Protein 1NLW (pdb70)

InterPro domains:
  IPR011598 Myc-type, basic helix-loop-helix (bHLH) domain [PF00010] (24-74)
  IPR011598 Myc-type, basic helix-loop-helix (bHLH) domain [PS50888] (23-74)
  IPR011598 Myc-type, basic helix-loop-helix (bHLH) domain [SM00353] (29-80)
  IPR036638 Helix-loop-helix DNA-binding domain superfamily [G3DSA:4.10.280.10] (24-102)
  IPR036638 Helix-loop-helix DNA-binding domain superfamily [SSF47459] (23-102)

Foldseek 3Di:
DVCVVVVVVVVVVVVVVVVQVVLVVPFPQDPDDHDPPVVSSVVRSVVVVVVVVVVVVVVVVVVVVVVVVVVVVVVVVVD/DVVVVVVVVVVVVVVVVVVLLVLQCVQPVRNPHDDDSVRSVVRSVVVVVVVVVVVVVVVVVVVVVVVVVVVVVVVD/DVVVVVVVVVVVVVVVVVVQLVQQLVQPPRNPDPPDDSVNSVVSSVVVVVVVVVVVVVVVVVVVVVVVVVVVVVVVD/DVVVVVVVVVVVVVVVVLLVQQCVQPVRRPDDDDSVRSVVSSVVSVVVVVVVVVVVVVVVVVVVVVVVVVVVVD

Radius of gyration: 25.82 Å; Cα contacts (8 Å, |Δi|>4): 210; chains: 4; bounding box: 71×56×85 Å

Organism: Homo sapiens (NCBI:txid9606)

Solvent-accessible surface area: 21065 Å² total; per-residue (Å²): 95,174,81,75,117,87,112,117,60,122,84,131,104,42,109,36,76,103,16,14,42,105,0,33,36,44,8,85,38,47,85,90,104,70,206,72,74,28,67,47,9,1,57,64,0,62,99,30,0,93,126,17,32,36,41,26,141,130,13,79,114,35,24,46,80,21,82,134,78,39,130,93,6,104,154,83,59,135,129,196,200,85,99,117,88,39,84,54,107,110,118,126,80,104,15,104,85,21,8,60,42,0,46,53,6,1,87,71,16,121,72,96,212,18,59,100,46,85,4,0,55,83,0,2,86,28,0,86,105,2,78,184,53,25,68,67,36,86,50,54,15,60,35,24,116,50,82,2,63,97,13,93,139,117,75,94,218,79,81,121,76,98,118,56,99,65,127,104,43,94,30,141,125,10,35,110,128,0,27,36,29,0,81,123,20,65,143,32,114,96,38,74,38,66,40,5,1,62,26,0,64,106,32,0,74,124,22,40,53,35,14,70,128,12,76,66,64,27,59,55,20,84,120,76,28,146,124,27,121,87,70,112,104,141,127,97,37,102,58,62,61,119,119,52,72,13,114,50,14,11,70,38,0,38,63,7,0,78,74,11,89,66,127,197,23,58,102,27,93,3,2,59,78,0,7,84,30,0,42,113,6,102,138,67,27,133,73,21,87,115,47,11,70,75,22,97,182,88,3,53,105,22,96,151,127,107

Secondary structure (DSSP, 8-state):
-HHHHHHHHHHHHHHHHHHHHHHHHSS---SSS---TTHHHHHHHHHHHHHHHHHHHHHHHHHHHHHHHHHHHHHHHH-/-HHHHHHHHHHHHHHHHHHHHHHHTTSTTTTTS---HHHHHHHHHHHHHHHHHHHHHHHHHHHHHHHHHHHHHHH-/-HHHHHHHHHHHHHHHHHHHHHHHHT-SSSTT-S-S-HHHHHHHHHHHHHHHHHHHHHHHHHHHHHHHHHHHHHHH-/-HHHHHHHHHHHHHHHHHHHHHTTSTTTSSS---HHHHHHHHHHHHHHHHHHHHHHHHHHHHHHHHHHHHHHH-

GO terms:
  GO:1990837 sequence-specific double-stranded DNA binding (F, IDA)
  GO:0000977 RNA polymerase II transcription regulatory region sequence-specific DNA binding (F, IDA)
  GO:0001227 DNA-binding transcription repressor activity, RNA polymerase II-specific (F, IDA)
  GO:0090575 RNA polymerase II transcription regulator complex (C, IDA)
  GO:0000122 negative regulation of transcription by RNA polymerase II (P, IDA)
  GO:0071339 MLL1 complex (C, IDA)
  GO:0005654 nucleoplasm (C, TAS)
  GO:0042802 identical protein binding (F, IPI)
  GO:0005515 protein binding (F, IPI)
  GO:0000785 chromatin (C, IDA)
  GO:0005634 nucleus (C, IDA)
  GO:0005654 nucleoplasm (C, IDA)
  GO:0000981 DNA-binding transcription factor activity, RNA polymerase II-specific (F, IDA)
  GO:0006357 regulation of transcription by RNA polymerase II (P, IDA)
  GO:0071943 Myc-Max complex (C, EXP)
  GO:0045893 positive regulation of DNA-templated transcription (P, IDA)
  GO:0003677 DNA binding (F, IDA)
  GO:0032993 protein-DNA complex (C, IDA)
  GO:0070888 E-box binding (F, IMP)
  GO:0032993 protein-DNA complex (C, IMP)

Sequence (306 aa):
SRSTHNEMEKNRRAHLRLSLEKLKGLVPLGPDSSRHTTLSLLTKAKLHIKKLEDSDRKAVHQIDQLQREQRHLKRQLEKKRAHHNALERKRRDHIKDSFHSLRDSVPSLQGEKASRAQILDKATEYIQYMRRKNHTHQQDIDDLKRQNALLEQQVSRSTHNEMEKNRRAHLRLSLEKLKGLVPLGPDSSRHTTLSLLTKAKLHIKKLEDSDRKAVHQIDQLQREQRHLKRQLAHHNALERKRRDHIKDSFHSLRDSVPSLQGEKASRAQILDKATEYIQYMRRKNHTHQQDIDDLKRQNALLEQQV

B-factor: mean 47.53, std 14.19, range [18.66, 87.5]

Structure (mmCIF, N/CA/C/O backbone):
data_1NLW
#
_entry.id   1NLW
#
_cell.length_a   47.346
_cell.length_b   56.020
_cell.length_c   65.602
_cell.angle_alpha   88.82
_cell.angle_beta   79.08
_cell.angle_gamma   67.11
#
_symmetry.space_group_name_H-M   'P 1'
#
loop_
_entity.id
_entity.type
_entity.pdbx_description
1 polymer "5'-D(*GP*AP*GP*TP*AP*GP*CP*AP*CP*GP*TP*GP*CP*TP*AP*CP*TP*C)-3'"
2 polymer 'MAD PROTEIN'
3 polymer 'MAX PROTEIN'
4 water water
#
loop_
_atom_site.group_PDB
_atom_site.id
_atom_site.type_symbol
_atom_site.label_atom_id
_atom_site.label_alt_id
_atom_site.label_comp_id
_atom_site.label_asym_id
_atom_site.label_entity_id
_atom_site.label_seq_id
_atom_site.pdbx_PDB_ins_code
_atom_site.Cartn_x
_atom_site.Cartn_y
_atom_site.Cartn_z
_atom_site.occupancy
_atom_site.B_iso_or_equiv
_atom_site.auth_seq_id
_atom_site.auth_comp_id
_atom_site.auth_asym_id
_atom_site.auth_atom_id
_atom_site.pdbx_PDB_model_num
ATOM 1465 N N . SER E 2 1 ? -26.237 5.145 -15.543 1.00 71.27 2 SER A N 1
ATOM 1466 C CA . SER E 2 1 ? -26.053 3.673 -15.698 1.00 71.31 2 SER A CA 1
ATOM 1467 C C . SER E 2 1 ? -24.608 3.295 -15.396 1.00 71.11 2 SER A C 1
ATOM 1468 O O . SER E 2 1 ? -24.052 3.699 -14.376 1.00 70.71 2 SER A O 1
ATOM 1471 N N . ARG E 2 2 ? -24.006 2.521 -16.292 1.00 71.02 3 ARG A N 1
ATOM 1472 C CA . ARG E 2 2 ? -22.623 2.091 -16.139 1.00 70.91 3 ARG A CA 1
ATOM 1473 C C . ARG E 2 2 ? -21.705 3.285 -15.899 1.00 70.32 3 ARG A C 1
ATOM 1474 O O . ARG E 2 2 ? -20.720 3.177 -15.166 1.00 69.38 3 ARG A O 1
ATOM 1482 N N . SER E 2 3 ? -22.033 4.422 -16.513 1.00 69.88 4 SER A N 1
ATOM 1483 C CA . SER E 2 3 ? -21.222 5.628 -16.360 1.00 69.92 4 SER A CA 1
ATOM 1484 C C . SER E 2 3 ? -21.243 6.124 -14.920 1.00 68.64 4 SER A C 1
ATOM 1485 O O . SER E 2 3 ? -20.505 7.037 -14.562 1.00 69.43 4 SER A O 1
ATOM 1488 N N . THR E 2 4 ? -22.094 5.518 -14.099 1.00 67.55 5 THR A N 1
ATOM 1489 C CA . THR E 2 4 ? -22.194 5.889 -12.694 1.00 66.05 5 THR A CA 1
ATOM 1490 C C . THR E 2 4 ? -21.193 5.056 -11.913 1.00 64.17 5 THR A C 1
ATOM 1491 O O . THR E 2 4 ? -20.454 5.574 -11.080 1.00 64.09 5 THR A O 1
ATOM 1495 N N . HIS E 2 5 ? -21.181 3.757 -12.188 1.00 62.26 6 HIS A N 1
ATOM 1496 C CA . HIS E 2 5 ? -20.261 2.852 -11.518 1.00 60.98 6 HIS A CA 1
ATOM 1497 C C . HIS E 2 5 ? -18.843 3.153 -11.985 1.00 59.55 6 HIS A C 1
ATOM 1498 O O . HIS E 2 5 ? -17.921 3.241 -11.178 1.00 58.93 6 HIS A O 1
ATOM 1505 N N . ASN E 2 6 ? -18.684 3.323 -13.293 1.00 58.25 7 ASN A N 1
ATOM 1506 C CA . ASN E 2 6 ? -17.380 3.608 -13.883 1.00 57.75 7 ASN A CA 1
ATOM 1507 C C . ASN E 2 6 ? -16.791 4.918 -13.372 1.00 57.09 7 ASN A C 1
ATOM 1508 O O . ASN E 2 6 ? -15.571 5.050 -13.238 1.00 55.44 7 ASN A O 1
ATOM 1513 N N . GLU E 2 7 ? -17.661 5.884 -13.091 1.00 56.46 8 GLU A N 1
ATOM 1514 C CA . GLU E 2 7 ? -17.212 7.186 -12.614 1.00 55.54 8 GLU A CA 1
ATOM 1515 C C . GLU E 2 7 ? -16.877 7.135 -11.132 1.00 54.01 8 GLU A C 1
ATOM 1516 O O . GLU E 2 7 ? -15.959 7.816 -10.678 1.00 53.50 8 GLU A O 1
ATOM 1522 N N . MET E 2 8 ? -17.618 6.329 -10.378 1.00 51.47 9 MET A N 1
ATOM 1523 C CA . MET E 2 8 ? -17.355 6.196 -8.952 1.00 51.18 9 MET A CA 1
ATOM 1524 C C . MET E 2 8 ? -16.014 5.498 -8.742 1.00 48.38 9 MET A C 1
ATOM 1525 O O . MET E 2 8 ? -15.230 5.888 -7.884 1.00 46.10 9 MET A O 1
ATOM 1530 N N . GLU E 2 9 ? -15.762 4.461 -9.534 1.00 46.55 10 GLU A N 1
ATOM 1531 C CA . GLU E 2 9 ? -14.520 3.701 -9.429 1.00 44.68 10 GLU A CA 1
ATOM 1532 C C . GLU E 2 9 ? -13.323 4.605 -9.728 1.00 43.71 10 GLU A C 1
ATOM 1533 O O . GLU E 2 9 ? -12.350 4.636 -8.968 1.00 42.90 10 GLU A O 1
ATOM 1539 N N . LYS E 2 10 ? -13.407 5.352 -10.825 1.00 42.42 11 LYS A N 1
ATOM 1540 C CA . LYS E 2 10 ? -12.332 6.254 -11.220 1.00 42.61 11 LYS A CA 1
ATOM 1541 C C . LYS E 2 10 ? -12.021 7.254 -10.123 1.00 41.58 11 LYS A C 1
ATOM 1542 O O . LYS E 2 10 ? -10.871 7.645 -9.933 1.00 42.26 11 LYS A O 1
ATOM 1548 N N . ASN E 2 11 ? -13.057 7.675 -9.409 1.00 40.07 12 ASN A N 1
ATOM 1549 C CA . ASN E 2 11 ? -12.886 8.625 -8.322 1.00 40.06 12 ASN A CA 1
ATOM 1550 C C . ASN E 2 11 ? -12.294 7.906 -7.117 1.00 37.46 12 ASN A C 1
ATOM 1551 O O . ASN E 2 11 ? -11.532 8.484 -6.348 1.00 35.97 12 ASN A O 1
ATOM 1556 N N . ARG E 2 12 ? -12.648 6.636 -6.953 1.00 36.36 13 ARG A N 1
ATOM 1557 C CA . ARG E 2 12 ? -12.121 5.859 -5.838 1.00 35.40 13 ARG A CA 1
ATOM 1558 C C . ARG E 2 12 ? -10.618 5.697 -6.063 1.00 36.22 13 ARG A C 1
ATOM 1559 O O . ARG E 2 12 ? -9.817 5.886 -5.152 1.00 36.02 13 ARG A O 1
ATOM 1567 N N . ARG E 2 13 ? -10.233 5.364 -7.291 1.00 37.34 14 ARG A N 1
ATOM 1568 C CA . ARG E 2 13 ? -8.820 5.182 -7.612 1.00 39.05 14 ARG A CA 1
ATOM 1569 C C . ARG E 2 13 ? -8.002 6.464 -7.444 1.00 39.58 14 ARG A C 1
ATOM 1570 O O . ARG E 2 13 ? -6.850 6.416 -7.011 1.00 39.43 14 ARG A O 1
ATOM 1578 N N . ALA E 2 14 ? -8.597 7.608 -7.779 1.00 39.51 15 ALA A N 1
ATOM 1579 C CA . ALA E 2 14 ? -7.895 8.885 -7.645 1.00 39.88 15 ALA A CA 1
ATOM 1580 C C . ALA E 2 14 ? -7.554 9.177 -6.180 1.00 39.55 15 ALA A C 1
ATOM 1581 O O . ALA E 2 14 ? -6.419 9.539 -5.860 1.00 38.59 15 ALA A O 1
ATOM 1583 N N . HIS E 2 15 ? -8.538 9.030 -5.299 1.00 40.21 16 HIS A N 1
ATOM 1584 C CA . HIS E 2 15 ? -8.327 9.253 -3.868 1.00 42.02 16 HIS A CA 1
ATOM 1585 C C . HIS E 2 15 ? -7.275 8.295 -3.314 1.00 40.65 16 HIS A C 1
ATOM 1586 O O . HIS E 2 15 ? -6.485 8.662 -2.448 1.00 39.45 16 HIS A O 1
ATOM 1593 N N . LEU E 2 16 ? -7.266 7.067 -3.822 1.00 40.00 17 LEU A N 1
ATOM 1594 C CA . LEU E 2 16 ? -6.292 6.076 -3.367 1.00 38.37 17 LEU A CA 1
ATOM 1595 C C . LEU E 2 16 ? -4.922 6.523 -3.853 1.00 38.03 17 LEU A C 1
ATOM 1596 O O . LEU E 2 16 ? -3.913 6.340 -3.172 1.00 37.09 17 LEU A O 1
ATOM 1601 N N . ARG E 2 17 ? -4.895 7.128 -5.037 1.00 36.88 18 ARG A N 1
ATOM 1602 C CA . ARG E 2 17 ? -3.652 7.617 -5.613 1.00 36.75 18 ARG A CA 1
ATOM 1603 C C . ARG E 2 17 ? -3.098 8.754 -4.753 1.00 34.21 18 ARG A C 1
ATOM 1604 O O . ARG E 2 17 ? -1.889 8.863 -4.564 1.00 31.68 18 ARG A O 1
ATOM 1612 N N . LEU E 2 18 ? -3.987 9.595 -4.227 1.00 32.85 19 LEU A N 1
ATOM 1613 C CA . LEU E 2 18 ? -3.573 10.709 -3.376 1.00 32.60 19 LEU A CA 1
ATOM 1614 C C . LEU E 2 18 ? -2.950 10.169 -2.085 1.00 31.59 19 LEU A C 1
ATOM 1615 O O . LEU E 2 18 ? -1.967 10.702 -1.592 1.00 31.62 19 LEU A O 1
ATOM 1620 N N . SER E 2 19 ? -3.511 9.097 -1.545 1.00 31.04 20 SER A N 1
ATOM 1621 C CA . SER E 2 19 ? -2.960 8.518 -0.324 1.00 31.22 20 SER A CA 1
ATOM 1622 C C . SER E 2 19 ? -1.580 7.922 -0.592 1.00 31.55 20 SER A C 1
ATOM 1623 O O . SER E 2 19 ? -0.670 8.051 0.224 1.00 30.69 20 SER A O 1
ATOM 1626 N N . LEU E 2 20 ? -1.415 7.308 -1.758 1.00 31.41 21 LEU A N 1
ATOM 1627 C CA . LEU E 2 20 ? -0.129 6.718 -2.136 1.00 33.56 21 LEU A CA 1
ATOM 1628 C C . LEU E 2 20 ? 0.976 7.775 -2.320 1.00 33.16 21 LEU A C 1
ATOM 1629 O O . LEU E 2 20 ? 2.099 7.619 -1.820 1.00 31.92 21 LEU A O 1
ATOM 1634 N N . GLU E 2 21 ? 0.666 8.851 -3.040 1.00 34.98 22 GLU A N 1
ATOM 1635 C CA . GLU E 2 21 ? 1.646 9.913 -3.260 1.00 36.26 22 GLU A CA 1
ATOM 1636 C C . GLU E 2 21 ? 2.107 10.508 -1.927 1.00 37.05 22 GLU A C 1
ATOM 1637 O O . GLU E 2 21 ? 3.294 10.775 -1.740 1.00 37.51 22 GLU A O 1
ATOM 1643 N N . LYS E 2 22 ? 1.171 10.717 -1.004 1.00 36.86 23 LYS A N 1
ATOM 1644 C CA . LYS E 2 22 ? 1.514 11.274 0.303 1.00 39.48 23 LYS A CA 1
ATOM 1645 C C . LYS E 2 22 ? 2.534 10.365 1.013 1.00 38.09 23 LYS A C 1
ATOM 1646 O O . LYS E 2 22 ? 3.585 10.829 1.458 1.00 37.86 23 LYS A O 1
ATOM 1652 N N . LEU E 2 23 ? 2.234 9.070 1.099 1.00 38.70 24 LEU A N 1
ATOM 1653 C CA . LEU E 2 23 ? 3.143 8.108 1.733 1.00 35.83 24 LEU A CA 1
ATOM 1654 C C . LEU E 2 23 ? 4.486 8.140 0.998 1.00 37.82 24 LEU A C 1
ATOM 1655 O O . LEU E 2 23 ? 5.549 7.985 1.598 1.00 36.20 24 LEU A O 1
ATOM 1660 N N . LYS E 2 24 ? 4.427 8.344 -0.312 1.00 41.14 25 LYS A N 1
ATOM 1661 C CA . LYS E 2 24 ? 5.627 8.419 -1.125 1.00 46.34 25 LYS A CA 1
ATOM 1662 C C . LYS E 2 24 ? 6.448 9.630 -0.688 1.00 49.89 25 LYS A C 1
ATOM 1663 O O . LYS E 2 24 ? 7.679 9.601 -0.712 1.00 50.35 25 LYS A O 1
ATOM 1669 N N . GLY E 2 25 ? 5.755 10.688 -0.281 1.00 52.42 26 GLY A N 1
ATOM 1670 C CA . GLY E 2 25 ? 6.426 11.894 0.166 1.00 57.10 26 GLY A CA 1
ATOM 1671 C C . GLY E 2 25 ? 7.303 11.594 1.359 1.00 59.66 26 GLY A C 1
ATOM 1672 O O . GLY E 2 25 ? 8.464 11.993 1.396 1.00 60.48 26 GLY A O 1
ATOM 1673 N N . LEU E 2 26 ? 6.739 10.907 2.350 1.00 62.05 27 LEU A N 1
ATOM 1674 C CA . LEU E 2 26 ? 7.498 10.516 3.533 1.00 64.32 27 LEU A CA 1
ATOM 1675 C C . LEU E 2 26 ? 8.317 9.327 3.058 1.00 65.88 27 LEU A C 1
ATOM 1676 O O . LEU E 2 26 ? 8.171 8.901 1.914 1.00 66.98 27 LEU A O 1
ATOM 1681 N N . VAL E 2 27 ? 9.173 8.788 3.915 1.00 68.45 28 VAL A N 1
ATOM 1682 C CA . VAL E 2 27 ? 9.977 7.636 3.522 1.00 70.78 28 VAL A CA 1
ATOM 1683 C C . VAL E 2 27 ? 11.036 8.060 2.514 1.00 73.33 28 VAL A C 1
ATOM 1684 O O . VAL E 2 27 ? 10.714 8.595 1.450 1.00 73.56 28 VAL A O 1
ATOM 1688 N N . PRO E 2 28 ? 12.320 7.823 2.832 1.00 75.65 29 PRO A N 1
ATOM 1689 C CA . PRO E 2 28 ? 13.395 8.202 1.910 1.00 77.81 29 PRO A CA 1
ATOM 1690 C C . PRO E 2 28 ? 13.139 7.691 0.496 1.00 79.57 29 PRO A C 1
ATOM 1691 O O . PRO E 2 28 ? 13.590 8.289 -0.480 1.00 80.54 29 PRO A O 1
ATOM 1695 N N . LEU E 2 29 ? 12.397 6.591 0.397 1.00 81.77 30 LEU A N 1
ATOM 1696 C CA . LEU E 2 29 ? 12.086 6.018 -0.899 1.00 83.21 30 LEU A CA 1
ATOM 1697 C C . LEU E 2 29 ? 13.337 5.700 -1.690 1.00 84.10 30 LEU A C 1
ATOM 1698 O O . LEU E 2 29 ? 13.829 4.572 -1.663 1.00 84.64 30 LEU A O 1
ATOM 1699 N N . GLY E 2 30 ? 13.854 6.699 -2.395 1.00 84.74 31 GLY A N 1
ATOM 1700 C CA . GLY E 2 30 ? 15.058 6.527 -3.193 1.00 84.93 31 GLY A CA 1
ATOM 1701 C C . GLY E 2 30 ? 15.714 7.879 -3.437 1.00 84.97 31 GLY A C 1
ATOM 1702 O O . GLY E 2 30 ? 15.101 8.922 -3.221 1.00 85.14 31 GLY A O 1
ATOM 1703 N N . PRO E 2 31 ? 16.965 7.856 -3.884 1.00 85.49 32 PRO A N 1
ATOM 1704 C CA . PRO E 2 31 ? 17.697 9.082 -4.166 1.00 85.46 32 PRO A CA 1
ATOM 1705 C C . PRO E 2 31 ? 17.557 9.402 -5.648 1.00 85.49 32 PRO A C 1
ATOM 1706 O O . PRO E 2 31 ? 17.660 8.510 -6.491 1.00 85.88 32 PRO A O 1
ATOM 1708 N N . ASP E 2 32 ? 17.320 10.674 -5.957 1.00 85.25 33 ASP A N 1
ATOM 1709 C CA . ASP E 2 32 ? 17.150 11.126 -7.337 1.00 85.05 33 ASP A CA 1
ATOM 1710 C C . ASP E 2 32 ? 15.804 10.651 -7.884 1.00 84.66 33 ASP A C 1
ATOM 1711 O O . ASP E 2 32 ? 14.911 10.295 -7.113 1.00 84.89 33 ASP A O 1
ATOM 1713 N N . SER E 2 33 ? 15.666 10.650 -9.209 1.00 83.78 34 SER A N 1
ATOM 1714 C CA . SER E 2 33 ? 14.430 10.217 -9.860 1.00 82.25 34 SER A CA 1
ATOM 1715 C C . SER E 2 33 ? 13.914 8.926 -9.228 1.00 81.26 34 SER A C 1
ATOM 1716 O O . SER E 2 33 ? 14.512 7.862 -9.392 1.00 81.44 34 SER A O 1
ATOM 1718 N N . SER E 2 34 ? 12.796 9.028 -8.514 1.00 79.28 35 SER A N 1
ATOM 1719 C CA . SER E 2 34 ? 12.198 7.885 -7.830 1.00 76.51 35 SER A CA 1
ATOM 1720 C C . SER E 2 34 ? 11.340 6.974 -8.711 1.00 74.71 35 SER A C 1
ATOM 1721 O O . SER E 2 34 ? 11.015 7.310 -9.851 1.00 74.67 35 SER A O 1
ATOM 1723 N N . ARG E 2 35 ? 10.980 5.816 -8.159 1.00 72.30 36 ARG A N 1
ATOM 1724 C CA . ARG E 2 35 ? 10.148 4.836 -8.850 1.00 68.66 36 ARG A CA 1
ATOM 1725 C C . ARG E 2 35 ? 8.883 4.560 -8.038 1.00 66.43 36 ARG A C 1
ATOM 1726 O O . ARG E 2 35 ? 8.899 4.593 -6.809 1.00 65.90 36 ARG A O 1
ATOM 1734 N N . HIS E 2 36 ? 7.790 4.282 -8.742 1.00 63.12 37 HIS A N 1
ATOM 1735 C CA . HIS E 2 36 ? 6.490 4.032 -8.129 1.00 59.28 37 HIS A CA 1
ATOM 1736 C C . HIS E 2 36 ? 6.286 2.541 -7.858 1.00 57.39 37 HIS A C 1
ATOM 1737 O O . HIS E 2 36 ? 6.392 2.073 -6.715 1.00 57.81 37 HIS A O 1
ATOM 1744 N N . THR E 2 37 ? 5.953 1.804 -8.911 1.00 53.15 38 THR A N 1
ATOM 1745 C CA . THR E 2 37 ? 5.760 0.369 -8.807 1.00 49.20 38 THR A CA 1
ATOM 1746 C C . THR E 2 37 ? 4.584 0.013 -7.915 1.00 46.66 38 THR A C 1
ATOM 1747 O O . THR E 2 37 ? 3.979 -1.070 -8.062 1.00 45.14 38 THR A O 1
ATOM 1751 N N . THR E 2 38 ? 4.281 0.940 -7.005 1.00 40.13 39 THR A N 1
ATOM 1752 C CA . THR E 2 38 ? 3.270 0.766 -5.976 1.00 35.09 39 THR A CA 1
ATOM 1753 C C . THR E 2 38 ? 3.941 -0.284 -5.097 1.00 32.10 39 THR A C 1
ATOM 1754 O O . THR E 2 38 ? 4.069 -0.121 -3.889 1.00 25.50 39 THR A O 1
ATOM 1758 N N . LEU E 2 39 ? 4.452 -1.331 -5.737 1.00 29.09 40 LEU A N 1
ATOM 1759 C CA . LEU E 2 39 ? 5.116 -2.406 -5.017 1.00 27.53 40 LEU A CA 1
ATOM 1760 C C . LEU E 2 39 ? 6.355 -1.929 -4.260 1.00 26.01 40 LEU A C 1
ATOM 1761 O O . LEU E 2 39 ? 6.532 -2.294 -3.103 1.00 21.85 40 LEU A O 1
ATOM 1766 N N . SER E 2 40 ? 7.201 -1.107 -4.886 1.00 24.36 41 SER A N 1
ATOM 1767 C CA . SER E 2 40 ? 8.416 -0.640 -4.211 1.00 25.22 41 SER A CA 1
ATOM 1768 C C . SER E 2 40 ? 8.075 0.278 -3.067 1.00 24.46 41 SER A C 1
ATOM 1769 O O . SER E 2 40 ? 8.785 0.304 -2.070 1.00 26.56 41 SER A O 1
ATOM 1772 N N . LEU E 2 41 ? 6.989 1.032 -3.208 1.00 24.82 42 LEU A N 1
ATOM 1773 C CA . LEU E 2 41 ? 6.582 1.965 -2.160 1.00 27.07 42 LEU A CA 1
ATOM 1774 C C . LEU E 2 41 ? 6.081 1.199 -0.939 1.00 23.49 42 LEU A C 1
ATOM 1775 O O . LEU E 2 41 ? 6.510 1.469 0.177 1.00 27.71 42 LEU A O 1
ATOM 1780 N N . LEU E 2 42 ? 5.181 0.245 -1.156 1.00 24.98 43 LEU A N 1
ATOM 1781 C CA . LEU E 2 42 ? 4.629 -0.559 -0.060 1.00 24.83 43 LEU A CA 1
ATOM 1782 C C . LEU E 2 42 ? 5.722 -1.311 0.672 1.00 26.04 43 LEU A C 1
ATOM 1783 O O . LEU E 2 42 ? 5.652 -1.520 1.888 1.00 29.16 43 LEU A O 1
ATOM 1788 N N . THR E 2 43 ? 6.735 -1.729 -0.074 1.00 23.92 44 THR A N 1
ATOM 1789 C CA . THR E 2 43 ? 7.858 -2.448 0.494 1.00 24.60 44 THR A CA 1
ATOM 1790 C C . THR E 2 43 ? 8.720 -1.523 1.351 1.00 25.95 44 THR A C 1
ATOM 1791 O O . THR E 2 43 ? 9.034 -1.826 2.510 1.00 25.75 44 THR A O 1
ATOM 1795 N N . LYS E 2 44 ? 9.098 -0.383 0.778 1.00 24.42 45 LYS A N 1
ATOM 1796 C CA . LYS E 2 44 ? 9.934 0.567 1.474 1.00 25.43 45 LYS A CA 1
ATOM 1797 C C . LYS E 2 44 ? 9.264 1.118 2.723 1.00 24.92 45 LYS A C 1
ATOM 1798 O O . LYS E 2 44 ? 9.923 1.313 3.740 1.00 24.23 45 LYS A O 1
ATOM 1804 N N . ALA E 2 45 ? 7.963 1.385 2.641 1.00 24.74 46 ALA A N 1
ATOM 1805 C CA . ALA E 2 45 ? 7.244 1.919 3.786 1.00 25.55 46 ALA A CA 1
ATOM 1806 C C . ALA E 2 45 ? 7.293 0.904 4.941 1.00 24.56 46 ALA A C 1
ATOM 1807 O O . ALA E 2 45 ? 7.618 1.257 6.073 1.00 23.41 46 ALA A O 1
ATOM 1809 N N . LYS E 2 46 ? 6.988 -0.356 4.649 1.00 25.14 47 LYS A N 1
ATOM 1810 C CA . LYS E 2 46 ? 7.025 -1.377 5.690 1.00 24.46 47 LYS A CA 1
ATOM 1811 C C . LYS E 2 46 ? 8.393 -1.419 6.360 1.00 25.71 47 LYS A C 1
ATOM 1812 O O . LYS E 2 46 ? 8.498 -1.353 7.586 1.00 27.26 47 LYS A O 1
ATOM 1818 N N . LEU E 2 47 ? 9.450 -1.501 5.559 1.00 25.35 48 LEU A N 1
ATOM 1819 C CA . LEU E 2 47 ? 10.800 -1.568 6.109 1.00 25.84 48 LEU A CA 1
ATOM 1820 C C . LEU E 2 47 ? 11.193 -0.327 6.907 1.00 27.09 48 LEU A C 1
ATOM 1821 O O . LEU E 2 47 ? 11.871 -0.439 7.933 1.00 25.73 48 LEU A O 1
ATOM 1826 N N . HIS E 2 48 ? 10.742 0.847 6.461 1.00 27.15 49 HIS A N 1
ATOM 1827 C CA . HIS E 2 48 ? 11.018 2.095 7.172 1.00 27.94 49 HIS A CA 1
ATOM 1828 C C . HIS E 2 48 ? 10.307 2.061 8.547 1.00 27.46 49 HIS A C 1
ATOM 1829 O O . HIS E 2 48 ? 10.902 2.420 9.571 1.00 30.10 49 HIS A O 1
ATOM 1836 N N . ILE E 2 49 ? 9.049 1.625 8.576 1.00 28.26 50 ILE A N 1
ATOM 1837 C CA . ILE E 2 49 ? 8.314 1.552 9.843 1.00 27.64 50 ILE A CA 1
ATOM 1838 C C . ILE E 2 49 ? 9.107 0.640 10.773 1.00 29.38 50 ILE A C 1
ATOM 1839 O O . ILE E 2 49 ? 9.324 0.979 11.934 1.00 27.25 50 ILE A O 1
ATOM 1844 N N . LYS E 2 50 ? 9.556 -0.501 10.243 1.00 29.60 51 LYS A N 1
ATOM 1845 C CA . LYS E 2 50 ? 10.349 -1.461 10.999 1.00 32.54 51 LYS A CA 1
ATOM 1846 C C . LYS E 2 50 ? 11.580 -0.807 11.620 1.00 33.19 51 LYS A C 1
ATOM 1847 O O . LYS E 2 50 ? 11.913 -1.068 12.777 1.00 35.00 51 LYS A O 1
ATOM 1853 N N . LYS E 2 51 ? 12.256 0.040 10.848 1.00 33.50 52 LYS A N 1
ATOM 1854 C CA . LYS E 2 51 ? 13.440 0.741 11.315 1.00 32.89 52 LYS A CA 1
ATOM 1855 C C . LYS E 2 51 ? 13.077 1.725 12.434 1.00 32.92 52 LYS A C 1
ATOM 1856 O O . LYS E 2 51 ? 13.803 1.836 13.432 1.00 33.10 52 LYS A O 1
ATOM 1862 N N . LEU E 2 52 ? 11.958 2.435 12.268 1.00 29.19 53 LEU A N 1
ATOM 1863 C CA . LEU E 2 52 ? 11.505 3.395 13.278 1.00 29.98 53 LEU A CA 1
ATOM 1864 C C . LEU E 2 52 ? 11.238 2.691 14.613 1.00 28.73 53 LEU A C 1
ATOM 1865 O O . LEU E 2 52 ? 11.571 3.228 15.665 1.00 29.63 53 LEU A O 1
ATOM 1870 N N . GLU E 2 53 ? 10.625 1.506 14.560 1.00 27.20 54 GLU A N 1
ATOM 1871 C CA . GLU E 2 53 ? 10.323 0.753 15.775 1.00 31.11 54 GLU A CA 1
ATOM 1872 C C . GLU E 2 53 ? 11.598 0.229 16.432 1.00 32.73 54 GLU A C 1
ATOM 1873 O O . GLU E 2 53 ? 11.737 0.286 17.648 1.00 36.10 54 GLU A O 1
ATOM 1879 N N . ASP E 2 54 ? 12.545 -0.248 15.635 1.00 33.94 55 ASP A N 1
ATOM 1880 C CA . ASP E 2 54 ? 13.796 -0.740 16.197 1.00 34.94 55 ASP A CA 1
ATOM 1881 C C . ASP E 2 54 ? 14.569 0.399 16.880 1.00 35.07 55 ASP A C 1
ATOM 1882 O O . ASP E 2 54 ? 15.178 0.200 17.930 1.00 34.31 55 ASP A O 1
ATOM 1887 N N . SER E 2 55 ? 14.539 1.593 16.293 1.00 32.66 56 SER A N 1
ATOM 1888 C CA . SER E 2 55 ? 15.225 2.733 16.885 1.00 33.02 56 SER A CA 1
ATOM 1889 C C . SER E 2 55 ? 14.519 3.174 18.175 1.00 31.88 56 SER A C 1
ATOM 1890 O O . SER E 2 55 ? 15.171 3.589 19.123 1.00 32.51 56 SER A O 1
ATOM 1893 N N . ASP E 2 56 ? 13.194 3.067 18.199 1.00 32.52 57 ASP A N 1
ATOM 1894 C CA . ASP E 2 56 ? 12.404 3.413 19.385 1.00 32.83 57 ASP A CA 1
ATOM 1895 C C . ASP E 2 56 ? 12.859 2.485 20.520 1.00 33.21 57 ASP A C 1
ATOM 1896 O O . ASP E 2 56 ? 13.262 2.948 21.586 1.00 31.30 57 ASP A O 1
ATOM 1901 N N . ARG E 2 57 ? 12.801 1.176 20.276 1.00 33.32 58 ARG A N 1
ATOM 1902 C CA . ARG E 2 57 ? 13.205 0.189 21.281 1.00 35.86 58 ARG A CA 1
ATOM 1903 C C . ARG E 2 57 ? 14.599 0.451 21.834 1.00 36.79 58 ARG A C 1
ATOM 1904 O O . ARG E 2 57 ? 14.824 0.351 23.042 1.00 37.90 58 ARG A O 1
ATOM 1912 N N . LYS E 2 58 ? 15.534 0.800 20.958 1.00 37.39 59 LYS A N 1
ATOM 1913 C CA . LYS E 2 58 ? 16.898 1.066 21.396 1.00 38.40 59 LYS A CA 1
ATOM 1914 C C . LYS E 2 58 ? 17.027 2.398 22.133 1.00 38.31 59 LYS A C 1
ATOM 1915 O O . LYS E 2 58 ? 17.886 2.555 23.004 1.00 39.36 59 LYS A O 1
ATOM 1921 N N . ALA E 2 59 ? 16.172 3.357 21.796 1.00 37.42 60 ALA A N 1
ATOM 1922 C CA . ALA E 2 59 ? 16.215 4.655 22.464 1.00 36.99 60 ALA A CA 1
ATOM 1923 C C . ALA E 2 59 ? 15.662 4.500 23.885 1.00 35.49 60 ALA A C 1
ATOM 1924 O O . ALA E 2 59 ? 16.269 4.963 24.840 1.00 34.98 60 ALA A O 1
ATOM 1926 N N . VAL E 2 60 ? 14.514 3.847 24.019 1.00 35.63 61 VAL A N 1
ATOM 1927 C CA . VAL E 2 60 ? 13.922 3.649 25.335 1.00 37.75 61 VAL A CA 1
ATOM 1928 C C . VAL E 2 60 ? 14.908 2.916 26.248 1.00 38.34 61 VAL A C 1
ATOM 1929 O O . VAL E 2 60 ? 15.007 3.223 27.435 1.00 37.05 61 VAL A O 1
ATOM 1933 N N . HIS E 2 61 ? 15.646 1.963 25.681 1.00 38.05 62 HIS A N 1
ATOM 1934 C CA . HIS E 2 61 ? 16.625 1.185 26.435 1.00 38.40 62 HIS A CA 1
ATOM 1935 C C . HIS E 2 61 ? 17.833 1.998 26.903 1.00 38.63 62 HIS A C 1
ATOM 1936 O O . HIS E 2 61 ? 18.287 1.854 28.045 1.00 37.61 62 HIS A O 1
ATOM 1943 N N . GLN E 2 62 ? 18.365 2.844 26.026 1.00 37.44 63 GLN A N 1
ATOM 1944 C CA . GLN E 2 62 ? 19.518 3.660 26.378 1.00 35.43 63 GLN A CA 1
ATOM 1945 C C . GLN E 2 62 ? 19.121 4.712 27.406 1.00 35.04 63 GLN A C 1
ATOM 1946 O O . GLN E 2 62 ? 19.911 5.051 28.286 1.00 34.46 63 GLN A O 1
ATOM 1948 N N . ILE E 2 63 ? 17.900 5.227 27.293 1.00 32.77 64 ILE A N 1
ATOM 1949 C CA . ILE E 2 63 ? 17.404 6.219 28.246 1.00 32.30 64 ILE A CA 1
ATOM 1950 C C . ILE E 2 63 ? 17.406 5.572 29.638 1.00 32.17 64 ILE A C 1
ATOM 1951 O O . ILE E 2 63 ? 17.889 6.158 30.609 1.00 31.11 64 ILE A O 1
ATOM 1956 N N . ASP E 2 64 ? 16.889 4.351 29.709 1.00 32.45 65 ASP A N 1
ATOM 1957 C CA . ASP E 2 64 ? 16.845 3.603 30.961 1.00 35.30 65 ASP A CA 1
ATOM 1958 C C . ASP E 2 64 ? 18.249 3.374 31.507 1.00 33.36 65 ASP A C 1
ATOM 1959 O O . ASP E 2 64 ? 18.485 3.533 32.699 1.00 34.64 65 ASP A O 1
ATOM 1964 N N . GLN E 2 65 ? 19.189 3.015 30.640 1.00 33.91 66 GLN A N 1
ATOM 1965 C CA . GLN E 2 65 ? 20.562 2.796 31.082 1.00 34.74 66 GLN A CA 1
ATOM 1966 C C . GLN E 2 65 ? 21.202 4.101 31.550 1.00 34.14 66 GLN A C 1
ATOM 1967 O O . GLN E 2 65 ? 21.919 4.127 32.548 1.00 33.64 66 GLN A O 1
ATOM 1973 N N . LEU E 2 66 ? 20.949 5.185 30.827 1.00 32.41 67 LEU A N 1
ATOM 1974 C CA . LEU E 2 66 ? 21.510 6.482 31.200 1.00 32.63 67 LEU A CA 1
ATOM 1975 C C . LEU E 2 66 ? 20.946 6.940 32.546 1.00 31.61 67 LEU A C 1
ATOM 1976 O O . LEU E 2 66 ? 21.651 7.561 33.347 1.00 33.92 67 LEU A O 1
ATOM 1981 N N . GLN E 2 67 ? 19.683 6.619 32.793 1.00 31.26 68 GLN A N 1
ATOM 1982 C CA . GLN E 2 67 ? 19.030 6.984 34.045 1.00 32.47 68 GLN A CA 1
ATOM 1983 C C . GLN E 2 67 ? 19.621 6.179 35.215 1.00 33.28 68 GLN A C 1
ATOM 1984 O O . GLN E 2 67 ? 19.806 6.724 36.301 1.00 29.80 68 GLN A O 1
ATOM 1990 N N . ARG E 2 68 ? 19.917 4.891 34.994 1.00 32.20 69 ARG A N 1
ATOM 1991 C CA . ARG E 2 68 ? 20.518 4.076 36.051 1.00 33.38 69 ARG A CA 1
ATOM 1992 C C . ARG E 2 68 ? 21.930 4.618 36.286 1.00 34.41 69 ARG A C 1
ATOM 1993 O O . ARG E 2 68 ? 22.398 4.733 37.426 1.00 35.62 69 ARG A O 1
ATOM 2001 N N . GLU E 2 69 ? 22.607 4.960 35.198 1.00 35.57 70 GLU A N 1
ATOM 2002 C CA . GLU E 2 69 ? 23.954 5.521 35.271 1.00 37.44 70 GLU A CA 1
ATOM 2003 C C . GLU E 2 69 ? 23.908 6.841 36.051 1.00 37.51 70 GLU A C 1
ATOM 2004 O O . GLU E 2 69 ? 24.776 7.126 36.879 1.00 36.05 70 GLU A O 1
ATOM 2010 N N . GLN E 2 70 ? 22.879 7.641 35.813 1.00 37.21 71 GLN A N 1
ATOM 2011 C CA . GLN E 2 70 ? 22.790 8.911 36.519 1.00 37.37 71 GLN A CA 1
ATOM 2012 C C . GLN E 2 70 ? 22.614 8.739 38.029 1.00 36.81 71 GLN A C 1
ATOM 2013 O O . GLN E 2 70 ? 23.343 9.356 38.802 1.00 35.62 71 GLN A O 1
ATOM 2019 N N . ARG E 2 71 ? 21.660 7.908 38.451 1.00 37.42 72 ARG A N 1
ATOM 2020 C CA . ARG E 2 71 ? 21.423 7.698 39.882 1.00 39.14 72 ARG A CA 1
ATOM 2021 C C . ARG E 2 71 ? 22.668 7.178 40.586 1.00 40.96 72 ARG A C 1
ATOM 2022 O O . ARG E 2 71 ? 22.909 7.514 41.747 1.00 41.22 72 ARG A O 1
ATOM 2030 N N . HIS E 2 72 ? 23.462 6.364 39.889 1.00 40.71 73 HIS A N 1
ATOM 2031 C CA . HIS E 2 72 ? 24.687 5.837 40.474 1.00 40.58 73 HIS A CA 1
ATOM 2032 C C . HIS E 2 72 ? 25.688 6.975 40.724 1.00 41.10 73 HIS A C 1
ATOM 2033 O O . HIS E 2 72 ? 26.309 7.051 41.792 1.00 40.37 73 HIS A O 1
ATOM 2040 N N . LEU E 2 73 ? 25.845 7.862 39.744 1.00 40.24 74 LEU A N 1
ATOM 2041 C CA . LEU E 2 73 ? 26.765 8.991 39.882 1.00 40.91 74 LEU A CA 1
ATOM 2042 C C . LEU E 2 73 ? 26.315 9.900 41.027 1.00 42.61 74 LEU A C 1
ATOM 2043 O O . LEU E 2 73 ? 27.140 10.413 41.794 1.00 44.05 74 LEU A O 1
ATOM 2048 N N . LYS E 2 74 ? 25.010 10.101 41.146 1.00 41.73 75 LYS A N 1
ATOM 2049 C CA . LYS E 2 74 ? 24.488 10.937 42.218 1.00 46.19 75 LYS A CA 1
ATOM 2050 C C . LYS E 2 74 ? 24.804 10.342 43.591 1.00 46.11 75 LYS A C 1
ATOM 2051 O O . LYS E 2 74 ? 25.322 11.032 44.465 1.00 46.63 75 LYS A O 1
ATO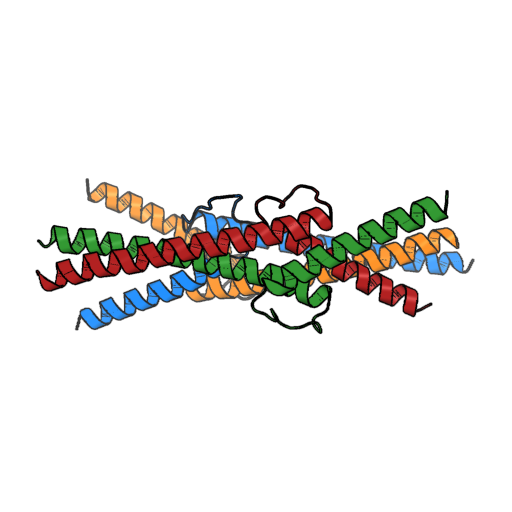M 2057 N N . ARG E 2 75 ? 24.485 9.064 43.780 1.00 47.41 76 ARG A N 1
ATOM 2058 C CA . ARG E 2 75 ? 24.734 8.396 45.057 1.00 49.08 76 ARG A CA 1
ATOM 2059 C C . ARG E 2 75 ? 26.213 8.375 45.387 1.00 50.32 76 ARG A C 1
ATOM 2060 O O . ARG E 2 75 ? 26.612 8.513 46.545 1.00 49.88 76 ARG A O 1
ATOM 2068 N N . GLN E 2 76 ? 27.025 8.205 44.353 1.00 52.45 77 GLN A N 1
ATOM 2069 C CA . GLN E 2 76 ? 28.464 8.173 44.506 1.00 54.58 77 GLN A CA 1
ATOM 2070 C C . GLN E 2 76 ? 28.935 9.553 44.946 1.00 56.34 77 GLN A C 1
ATOM 2071 O O . GLN E 2 76 ? 29.685 9.693 45.914 1.00 56.21 77 GLN A O 1
ATOM 2077 N N . LEU E 2 77 ? 28.467 10.572 44.235 1.00 58.35 78 LEU A N 1
ATOM 2078 C CA . LEU E 2 77 ? 28.826 11.952 44.526 1.00 59.65 78 LEU A CA 1
ATOM 2079 C C . LEU E 2 77 ? 28.562 12.296 45.991 1.00 61.47 78 LEU A C 1
ATOM 2080 O O . LEU E 2 77 ? 29.120 13.256 46.524 1.00 61.20 78 LEU A O 1
ATOM 2085 N N . GLU E 2 78 ? 27.710 11.510 46.640 1.00 63.54 79 GLU A N 1
ATOM 2086 C CA . GLU E 2 78 ? 27.401 11.739 48.046 1.00 65.55 79 GLU A CA 1
ATOM 2087 C C . GLU E 2 78 ? 28.640 11.432 48.872 1.00 66.24 79 GLU A C 1
ATOM 2088 O O . GLU E 2 78 ? 29.073 12.245 49.688 1.00 66.68 79 GLU A O 1
ATOM 2094 N N . LYS E 2 79 ? 29.213 10.254 48.654 1.00 67.11 80 LYS A N 1
ATOM 2095 C CA . LYS E 2 79 ? 30.405 9.846 49.382 1.00 67.21 80 LYS A CA 1
ATOM 2096 C C . LYS E 2 79 ? 31.643 10.577 48.864 1.00 67.45 80 LYS A C 1
ATOM 2097 O O . LYS E 2 79 ? 31.597 11.826 48.806 1.00 67.52 80 LYS A O 1
ATOM 2099 N N . LYS F 3 1 ? -2.210 -15.770 -26.312 1.00 43.44 203 LYS B N 1
ATOM 2100 C CA . LYS F 3 1 ? -1.308 -14.935 -25.456 1.00 43.66 203 LYS B CA 1
ATOM 2101 C C . LYS F 3 1 ? -2.016 -14.297 -24.259 1.00 43.73 203 LYS B C 1
ATOM 2102 O O . LYS F 3 1 ? -1.446 -14.214 -23.164 1.00 43.21 203 LYS B O 1
ATOM 2108 N N . ARG F 3 2 ? -3.247 -13.842 -24.470 1.00 41.32 204 ARG B N 1
ATOM 2109 C CA . ARG F 3 2 ? -4.013 -13.206 -23.407 1.00 43.34 204 ARG B CA 1
ATOM 2110 C C . ARG F 3 2 ? -4.157 -14.087 -22.168 1.00 43.50 204 ARG B C 1
ATOM 2111 O O . ARG F 3 2 ? -4.105 -13.589 -21.040 1.00 42.31 204 ARG B O 1
ATOM 2119 N N . ALA F 3 3 ? -4.330 -15.390 -22.368 1.00 42.05 205 ALA B N 1
ATOM 2120 C CA . ALA F 3 3 ? -4.465 -16.297 -21.234 1.00 43.94 205 ALA B CA 1
ATOM 2121 C C . ALA F 3 3 ? -3.250 -16.173 -20.307 1.00 42.75 205 ALA B C 1
ATOM 2122 O O . ALA F 3 3 ? -3.400 -16.117 -19.081 1.00 44.70 205 ALA B O 1
ATOM 2124 N N . HIS F 3 4 ? -2.058 -16.117 -20.905 1.00 40.55 206 HIS B N 1
ATOM 2125 C CA . HIS F 3 4 ? -0.787 -15.991 -20.181 1.00 38.44 206 HIS B CA 1
ATOM 2126 C C . HIS F 3 4 ? -0.604 -14.571 -19.597 1.00 38.05 206 HIS B C 1
ATOM 2127 O O . HIS F 3 4 ? -0.204 -14.418 -18.440 1.00 38.09 206 HIS B O 1
ATOM 2134 N N . HIS F 3 5 ? -0.890 -13.545 -20.392 1.00 37.17 207 HIS B N 1
ATOM 2135 C CA . HIS F 3 5 ? -0.786 -12.156 -19.923 1.00 36.73 207 HIS B CA 1
ATOM 2136 C C . HIS F 3 5 ? -1.667 -12.026 -18.687 1.00 35.54 207 HIS B C 1
ATOM 2137 O O . HIS F 3 5 ? -1.267 -11.431 -17.684 1.00 34.58 207 HIS B O 1
ATOM 2144 N N . ASN F 3 6 ? -2.869 -12.593 -18.776 1.00 35.61 208 ASN B N 1
ATOM 2145 C CA . ASN F 3 6 ? -3.838 -12.556 -17.684 1.00 36.14 208 ASN B CA 1
ATOM 2146 C C . ASN F 3 6 ? -3.317 -13.240 -16.420 1.00 36.67 208 ASN B C 1
ATOM 2147 O O . ASN F 3 6 ? -3.546 -12.757 -15.307 1.00 37.26 208 ASN B O 1
ATOM 2152 N N . ALA F 3 7 ? -2.615 -14.359 -16.595 1.00 35.92 209 ALA B N 1
ATOM 2153 C CA . ALA F 3 7 ? -2.063 -15.104 -15.468 1.00 35.42 209 ALA B CA 1
ATOM 2154 C C . ALA F 3 7 ? -0.944 -14.336 -14.766 1.00 33.82 209 ALA B C 1
ATOM 2155 O O . ALA F 3 7 ? -0.863 -14.351 -13.541 1.00 31.08 209 ALA B O 1
ATOM 2157 N N . LEU F 3 8 ? -0.087 -13.666 -15.538 1.00 33.04 210 LEU B N 1
ATOM 2158 C CA . LEU F 3 8 ? 1.017 -12.896 -14.959 1.00 33.84 210 LEU B CA 1
ATOM 2159 C C . LEU F 3 8 ? 0.541 -11.618 -14.241 1.00 32.07 210 LEU B C 1
ATOM 2160 O O . LEU F 3 8 ? 1.115 -11.209 -13.223 1.00 30.84 210 LEU B O 1
ATOM 2165 N N . GLU F 3 9 ? -0.484 -10.976 -14.786 1.00 31.65 211 GLU B N 1
ATOM 2166 C CA . GLU F 3 9 ? -1.010 -9.758 -14.164 1.00 33.68 211 GLU B CA 1
ATOM 2167 C C . GLU F 3 9 ? -1.670 -10.209 -12.856 1.00 31.94 211 GLU B C 1
ATOM 2168 O O . GLU F 3 9 ? -1.531 -9.562 -11.836 1.00 33.39 211 GLU B O 1
ATOM 2174 N N . ARG F 3 10 ? -2.349 -11.351 -12.881 1.00 33.83 212 ARG B N 1
ATOM 2175 C CA . ARG F 3 10 ? -2.981 -11.872 -11.671 1.00 35.22 212 ARG B CA 1
ATOM 2176 C C . ARG F 3 10 ? -1.905 -12.112 -10.605 1.00 34.26 212 ARG B C 1
ATOM 2177 O O . ARG F 3 10 ? -2.106 -11.809 -9.428 1.00 33.88 212 ARG B O 1
ATOM 2182 N N . LYS F 3 11 ? -0.755 -12.641 -11.018 1.00 32.95 213 LYS B N 1
ATOM 2183 C CA . LYS F 3 11 ? 0.342 -12.887 -10.082 1.00 33.49 213 LYS B CA 1
ATOM 2184 C C . LYS F 3 11 ? 0.853 -11.557 -9.544 1.00 30.75 213 LYS B C 1
ATOM 2185 O O . LYS F 3 11 ? 1.176 -11.399 -8.360 1.00 28.15 213 LYS B O 1
ATOM 2191 N N . ARG F 3 12 ? 0.938 -10.592 -10.439 1.00 27.57 214 ARG B N 1
ATOM 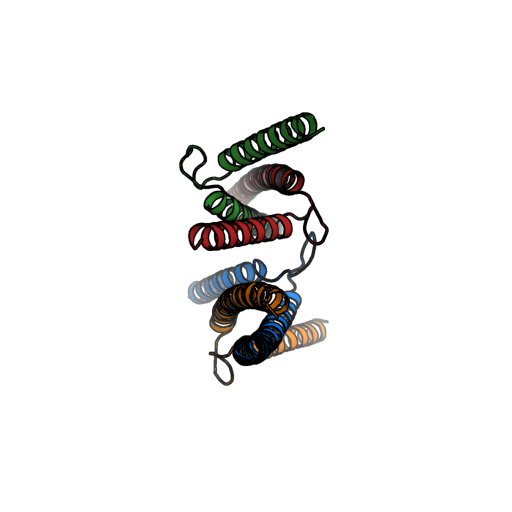2192 C CA . ARG F 3 12 ? 1.426 -9.283 -10.068 1.00 27.13 214 ARG B CA 1
ATOM 2193 C C . ARG F 3 12 ? 0.501 -8.657 -9.032 1.00 25.07 214 ARG B C 1
ATOM 2194 O O . ARG F 3 12 ? 0.980 -8.079 -8.053 1.00 25.57 214 ARG B O 1
ATOM 2202 N N . ARG F 3 13 ? -0.810 -8.777 -9.247 1.00 25.83 215 ARG B N 1
ATOM 2203 C CA . ARG F 3 13 ? -1.790 -8.220 -8.313 1.00 29.70 215 ARG B CA 1
ATOM 2204 C C . ARG F 3 13 ? -1.725 -8.913 -6.961 1.00 31.83 215 ARG B C 1
ATOM 2205 O O . ARG F 3 13 ? -1.876 -8.265 -5.918 1.00 34.34 215 ARG B O 1
ATOM 2213 N N . ASP F 3 14 ? -1.497 -10.222 -6.977 1.00 33.27 216 ASP B N 1
ATOM 2214 C CA . ASP F 3 14 ? -1.387 -10.999 -5.738 1.00 34.19 216 ASP B CA 1
ATOM 2215 C C . ASP F 3 14 ? -0.215 -10.543 -4.871 1.00 32.69 216 ASP B C 1
ATOM 2216 O O . ASP F 3 14 ? -0.331 -10.490 -3.650 1.00 32.74 216 ASP B O 1
ATOM 2221 N N . HIS F 3 15 ? 0.918 -10.240 -5.497 1.00 32.49 217 HIS B N 1
ATOM 2222 C CA . HIS F 3 15 ? 2.091 -9.772 -4.764 1.00 33.78 217 HIS B CA 1
ATOM 2223 C C . HIS F 3 15 ? 1.801 -8.410 -4.120 1.00 31.61 217 HIS B C 1
ATOM 2224 O O . HIS F 3 15 ? 2.217 -8.150 -2.996 1.00 32.52 217 HIS B O 1
ATOM 2231 N N . ILE F 3 16 ? 1.088 -7.547 -4.835 1.00 29.59 218 ILE B N 1
ATOM 2232 C CA . ILE F 3 16 ? 0.741 -6.227 -4.311 1.00 29.77 218 ILE B CA 1
ATOM 2233 C C . ILE F 3 16 ? -0.221 -6.373 -3.132 1.00 28.20 218 ILE B C 1
ATOM 2234 O O . ILE F 3 16 ? -0.096 -5.672 -2.127 1.00 25.49 218 ILE B O 1
ATOM 2239 N N . LYS F 3 17 ? -1.169 -7.294 -3.262 1.00 27.61 219 LYS B N 1
ATOM 2240 C CA . LYS F 3 17 ? -2.132 -7.563 -2.200 1.00 30.50 219 LYS B CA 1
ATOM 2241 C C . LYS F 3 17 ? -1.373 -8.064 -0.964 1.00 29.35 219 LYS B C 1
ATO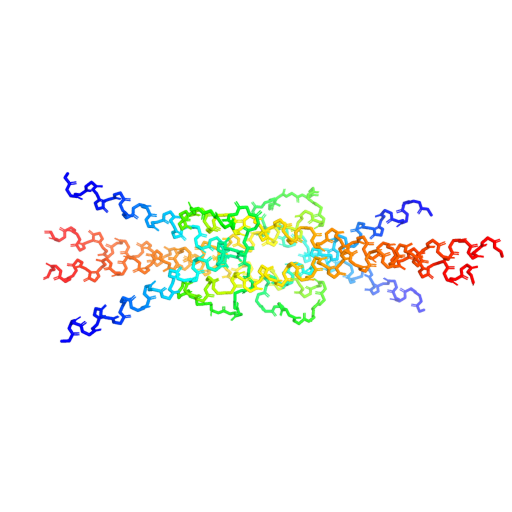M 2242 O O . LYS F 3 17 ? -1.655 -7.632 0.150 1.00 31.30 219 LYS B O 1
ATOM 2248 N N . ASP F 3 18 ? -0.400 -8.957 -1.155 1.00 28.90 220 ASP B N 1
ATOM 2249 C CA . ASP F 3 18 ? 0.378 -9.469 -0.019 1.00 28.56 220 ASP B CA 1
ATOM 2250 C C . ASP F 3 18 ? 1.118 -8.310 0.665 1.00 26.71 220 ASP B C 1
ATOM 2251 O O . ASP F 3 18 ? 1.221 -8.257 1.889 1.00 24.72 220 ASP B O 1
ATOM 2256 N N . SER F 3 19 ? 1.642 -7.396 -0.146 1.00 24.65 221 SER B N 1
ATOM 2257 C CA . SER F 3 19 ? 2.381 -6.239 0.348 1.00 24.49 221 SER B CA 1
ATOM 2258 C C . SER F 3 19 ? 1.482 -5.266 1.116 1.00 21.83 221 SER B C 1
ATOM 2259 O O . SER F 3 19 ? 1.964 -4.539 1.974 1.00 25.61 221 SER B O 1
ATOM 2262 N N . PHE F 3 20 ? 0.201 -5.209 0.774 1.00 20.30 222 PHE B N 1
ATOM 2263 C CA . PHE F 3 20 ? -0.723 -4.360 1.537 1.00 23.44 222 PHE B CA 1
ATOM 2264 C C . PHE F 3 20 ? -0.945 -5.073 2.883 1.00 23.75 222 PHE B C 1
ATOM 2265 O O . PHE F 3 20 ? -0.942 -4.444 3.941 1.00 23.04 222 PHE B O 1
ATOM 2273 N N . HIS F 3 21 ? -1.136 -6.394 2.836 1.00 22.81 223 HIS B N 1
ATOM 2274 C CA . HIS F 3 21 ? -1.342 -7.145 4.075 1.00 24.47 223 HIS B CA 1
ATOM 2275 C C . HIS F 3 21 ? -0.171 -6.971 5.016 1.00 21.77 223 HIS B C 1
ATOM 2276 O O . HIS F 3 21 ? -0.367 -6.808 6.213 1.00 26.15 223 HIS B O 1
ATOM 2283 N N . SER F 3 22 ? 1.053 -6.994 4.491 1.00 22.70 224 SER B N 1
ATOM 2284 C CA . SER F 3 22 ? 2.235 -6.857 5.339 1.00 22.85 224 SER B CA 1
ATOM 2285 C C . SER F 3 22 ? 2.403 -5.464 5.936 1.00 23.85 224 SER B C 1
ATOM 2286 O O . SER F 3 22 ? 2.873 -5.333 7.061 1.00 19.62 224 SER B O 1
ATOM 2289 N N . LEU F 3 23 ? 2.034 -4.428 5.182 1.00 23.84 225 LEU B N 1
ATOM 2290 C CA . LEU F 3 23 ? 2.126 -3.050 5.689 1.00 23.95 225 LEU B CA 1
ATOM 2291 C C . LEU F 3 23 ? 1.069 -2.833 6.780 1.00 23.35 225 LEU B C 1
ATOM 229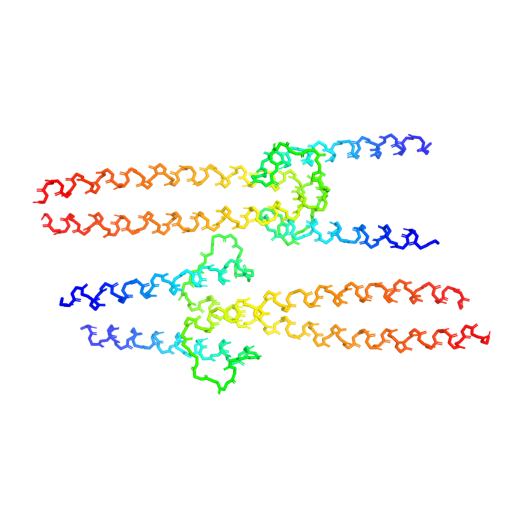2 O O . LEU F 3 23 ? 1.305 -2.134 7.772 1.00 22.72 225 LEU B O 1
ATOM 2297 N N . ARG F 3 24 ? -0.110 -3.402 6.554 1.00 26.25 226 ARG B N 1
ATOM 2298 C CA . ARG F 3 24 ? -1.219 -3.296 7.502 1.00 27.62 226 ARG B CA 1
ATOM 2299 C C . ARG F 3 24 ? -0.817 -3.894 8.846 1.00 30.09 226 ARG B C 1
ATOM 2300 O O . ARG F 3 24 ? -1.144 -3.357 9.907 1.00 27.58 226 ARG B O 1
ATOM 2308 N N . ASP F 3 25 ? -0.106 -5.014 8.794 1.00 30.19 227 ASP B N 1
ATOM 2309 C CA . ASP F 3 25 ? 0.290 -5.682 10.014 1.00 30.55 227 ASP B CA 1
ATOM 2310 C C . ASP F 3 25 ? 1.496 -5.086 10.705 1.00 30.25 227 ASP B C 1
ATOM 2311 O O . ASP F 3 25 ? 1.845 -5.485 11.812 1.00 29.92 227 ASP B O 1
ATOM 2316 N N . SER F 3 26 ? 2.107 -4.090 10.074 1.00 30.43 228 SER B N 1
ATOM 2317 C CA . SER F 3 26 ? 3.237 -3.417 10.687 1.00 29.86 228 SER B CA 1
ATOM 2318 C C . SER F 3 26 ? 2.701 -2.179 11.396 1.00 28.33 228 SER B C 1
ATOM 2319 O O . SER F 3 26 ? 3.441 -1.457 12.046 1.00 27.23 228 SER B O 1
ATOM 2322 N N . VAL F 3 27 ? 1.401 -1.945 11.289 1.00 27.89 229 VAL B N 1
ATOM 2323 C CA . VAL F 3 27 ? 0.832 -0.781 11.949 1.00 29.72 229 VAL B CA 1
ATOM 2324 C C . VAL F 3 27 ? -0.064 -1.152 13.132 1.00 25.72 229 VAL B C 1
ATOM 2325 O O . VAL F 3 27 ? -1.102 -1.784 12.958 1.00 22.43 229 VAL B O 1
ATOM 2329 N N . PRO F 3 28 ? 0.359 -0.772 14.349 1.00 30.79 230 PRO B N 1
ATOM 2330 C CA . PRO F 3 28 ? -0.291 -0.987 15.645 1.00 34.74 230 PRO B CA 1
ATOM 2331 C C . PRO F 3 28 ? -1.597 -0.216 15.820 1.00 37.21 230 PRO B C 1
ATOM 2332 O O . PRO F 3 28 ? -1.711 0.618 16.722 1.00 42.26 230 PRO B O 1
ATOM 2336 N N . SER F 3 29 ? -2.558 -0.462 14.946 1.00 38.08 231 SER B N 1
ATOM 2337 C CA . SER F 3 29 ? -3.872 0.178 15.021 1.00 37.54 231 SER B CA 1
ATOM 2338 C C . SER F 3 29 ? -4.702 -0.539 13.985 1.00 36.03 231 SER B C 1
ATOM 2339 O O . SER F 3 29 ? -5.928 -0.471 13.994 1.00 37.03 231 SER B O 1
ATOM 2342 N N . LEU F 3 30 ? -4.015 -1.262 13.102 1.00 36.02 232 LEU B N 1
ATOM 2343 C CA . LEU F 3 30 ? -4.683 -2.014 12.041 1.00 35.20 232 LEU B CA 1
ATOM 2344 C C . LEU F 3 30 ? -4.353 -3.511 12.041 1.00 35.83 232 LEU B C 1
ATOM 2345 O O . LEU F 3 30 ? -5.041 -4.299 11.407 1.00 34.96 232 LEU B O 1
ATOM 2350 N N . GLN F 3 31 ? -3.296 -3.904 12.742 1.00 39.03 233 GLN B N 1
ATOM 2351 C CA . GLN F 3 31 ? -2.907 -5.303 12.781 1.00 41.77 233 GLN B CA 1
ATOM 2352 C C . GLN F 3 31 ? -4.061 -6.196 13.237 1.00 43.99 233 GLN B C 1
ATOM 2353 O O . GLN F 3 31 ? -4.684 -5.945 14.271 1.00 43.47 233 GLN B O 1
ATOM 2359 N N . GLY F 3 32 ? -4.345 -7.232 12.449 1.00 45.61 234 GLY B N 1
ATOM 2360 C CA . GLY F 3 32 ? -5.424 -8.152 12.773 1.00 48.80 234 GLY B CA 1
ATOM 2361 C C . GLY F 3 32 ? -6.807 -7.570 12.532 1.00 49.60 234 GLY B C 1
ATOM 2362 O O . GLY F 3 32 ? -7.790 -8.027 13.117 1.00 50.23 234 GLY B O 1
ATOM 2363 N N . GLU F 3 33 ? -6.882 -6.561 11.667 1.00 49.70 235 GLU B N 1
ATOM 2364 C CA . GLU F 3 33 ? -8.140 -5.892 11.349 1.00 49.04 235 GLU B CA 1
ATOM 2365 C C . GLU F 3 33 ? -8.420 -5.966 9.853 1.00 48.54 235 GLU B C 1
ATOM 2366 O O . GLU F 3 33 ? -7.497 -6.098 9.047 1.00 47.56 235 GLU B O 1
ATOM 2372 N N . LYS F 3 34 ? -9.698 -5.876 9.491 1.00 47.48 236 LYS B N 1
ATOM 2373 C CA . LYS F 3 34 ? -10.119 -5.904 8.093 1.00 46.83 236 LYS B CA 1
ATOM 2374 C C . LYS F 3 34 ? -10.073 -4.463 7.578 1.00 45.63 236 LYS B C 1
ATOM 2375 O O . LYS F 3 34 ? -11.105 -3.796 7.491 1.00 47.13 236 LYS B O 1
ATOM 2381 N N . ALA F 3 35 ? -8.887 -3.981 7.233 1.00 41.63 237 ALA B N 1
ATOM 2382 C CA . ALA F 3 35 ? -8.763 -2.610 6.759 1.00 38.61 237 ALA B CA 1
ATOM 2383 C C . ALA F 3 35 ? -8.715 -2.526 5.236 1.00 37.12 237 ALA B C 1
ATOM 2384 O O . ALA F 3 35 ? -8.147 -3.392 4.576 1.00 35.22 237 ALA B O 1
ATOM 2386 N N . SER F 3 36 ? -9.333 -1.491 4.681 1.00 33.72 238 SER B N 1
ATOM 2387 C CA . SER F 3 36 ? -9.331 -1.289 3.231 1.00 32.74 238 SER B CA 1
ATOM 2388 C C . SER F 3 36 ? -7.955 -0.751 2.850 1.00 30.51 238 SER B C 1
ATOM 2389 O O . SER F 3 36 ? -7.187 -0.347 3.722 1.00 30.92 238 SER B O 1
ATOM 2392 N N . ARG F 3 37 ? -7.647 -0.737 1.554 1.00 30.34 239 ARG B N 1
ATOM 2393 C CA . ARG F 3 37 ? -6.353 -0.236 1.107 1.00 30.20 239 ARG B CA 1
ATOM 2394 C C . ARG F 3 37 ? -6.207 1.247 1.454 1.00 29.41 239 ARG B C 1
ATOM 2395 O O . ARG F 3 37 ? -5.121 1.706 1.762 1.00 24.98 239 ARG B O 1
ATOM 2403 N N . ALA F 3 38 ? -7.311 1.990 1.419 1.00 30.10 240 ALA B N 1
ATOM 2404 C CA . ALA F 3 38 ? -7.257 3.410 1.755 1.00 31.15 240 ALA B CA 1
ATOM 2405 C C . ALA F 3 38 ? -6.854 3.569 3.228 1.00 29.95 240 ALA B C 1
ATOM 2406 O O . ALA F 3 38 ? -5.966 4.353 3.556 1.00 30.52 240 ALA B O 1
ATOM 2408 N N . GLN F 3 39 ? -7.491 2.811 4.116 1.00 30.84 241 GLN B N 1
ATOM 2409 C CA . GLN F 3 39 ? -7.177 2.888 5.545 1.00 30.57 241 GLN B CA 1
ATOM 2410 C C . GLN F 3 39 ? -5.726 2.506 5.861 1.00 30.01 241 GLN B C 1
ATOM 2411 O O . GLN F 3 39 ? -5.084 3.102 6.740 1.00 28.36 241 GLN B O 1
ATOM 2417 N N . ILE F 3 40 ? -5.205 1.513 5.145 1.00 25.62 242 ILE B N 1
ATOM 2418 C CA . ILE F 3 40 ? -3.831 1.078 5.367 1.00 23.57 242 ILE B CA 1
ATOM 2419 C C . ILE F 3 40 ? -2.842 2.197 5.019 1.00 22.81 242 ILE B C 1
ATOM 2420 O O . ILE F 3 40 ? -1.917 2.476 5.774 1.00 23.80 242 ILE B O 1
ATOM 2425 N N . LEU F 3 41 ? -3.019 2.830 3.863 1.00 25.10 243 LEU B N 1
ATOM 2426 C CA . LEU F 3 41 ? -2.116 3.910 3.479 1.00 27.11 243 LEU B CA 1
ATOM 2427 C C . LEU F 3 41 ? -2.174 5.081 4.450 1.00 26.99 243 LEU B C 1
ATOM 2428 O O . LEU F 3 41 ? -1.136 5.586 4.863 1.00 32.55 243 LEU B O 1
ATOM 2433 N N . ASP F 3 42 ? -3.382 5.509 4.797 1.00 28.41 244 ASP B N 1
ATOM 2434 C CA . ASP F 3 42 ? -3.581 6.636 5.717 1.00 30.15 244 ASP B CA 1
ATOM 2435 C C . ASP F 3 42 ? -3.036 6.376 7.139 1.00 29.10 244 ASP B C 1
ATOM 2436 O O . ASP F 3 42 ? -2.327 7.206 7.689 1.00 31.18 244 ASP B O 1
ATOM 2441 N N . LYS F 3 43 ? -3.348 5.227 7.730 1.00 27.95 245 LYS B N 1
ATOM 2442 C CA . LYS F 3 43 ? -2.841 4.922 9.068 1.00 29.41 245 LYS B CA 1
ATOM 2443 C C . LYS F 3 43 ? -1.330 4.698 9.101 1.00 28.27 245 LYS B C 1
ATOM 2444 O O . LYS F 3 43 ? -0.661 5.082 10.074 1.00 28.08 245 LYS B O 1
ATOM 2450 N N . ALA F 3 44 ? -0.778 4.095 8.050 1.00 24.88 246 ALA B N 1
ATOM 2451 C CA . ALA F 3 44 ? 0.674 3.879 8.011 1.00 24.79 246 ALA B CA 1
ATOM 2452 C C . ALA F 3 44 ? 1.336 5.250 7.964 1.00 24.86 246 ALA B C 1
ATOM 2453 O O . ALA F 3 44 ? 2.327 5.495 8.630 1.00 25.19 246 ALA B O 1
ATOM 2455 N N . THR F 3 45 ? 0.787 6.142 7.146 1.00 27.98 247 THR B N 1
ATOM 2456 C CA . THR F 3 45 ? 1.318 7.495 7.042 1.00 27.87 247 THR B CA 1
ATOM 2457 C C . THR F 3 45 ? 1.307 8.122 8.431 1.00 28.80 247 THR B C 1
ATOM 2458 O O . THR F 3 45 ? 2.290 8.694 8.861 1.00 31.83 247 THR B O 1
ATOM 2462 N N . GLU F 3 46 ? 0.179 8.009 9.121 1.00 31.92 248 GLU B N 1
ATOM 2463 C CA . GLU F 3 46 ? 0.047 8.566 10.463 1.00 35.32 248 GLU B CA 1
ATOM 2464 C C . GLU F 3 46 ? 1.080 7.981 11.421 1.00 33.92 248 GLU B C 1
ATOM 2465 O O . GLU F 3 46 ? 1.793 8.713 12.110 1.00 32.99 248 GLU B O 1
ATOM 2471 N N . TYR F 3 47 ? 1.145 6.654 11.468 1.00 33.54 249 TYR B N 1
ATOM 2472 C CA . TYR F 3 47 ? 2.087 5.956 12.335 1.00 29.96 249 TYR B CA 1
ATOM 2473 C C . TYR F 3 47 ? 3.539 6.386 12.084 1.00 27.83 249 TYR B C 1
ATOM 2474 O O . TYR F 3 47 ? 4.297 6.597 13.030 1.00 28.22 249 TYR B O 1
ATOM 2483 N N . ILE F 3 48 ? 3.928 6.532 10.816 1.00 28.85 250 ILE B N 1
ATOM 2484 C CA . ILE F 3 48 ? 5.296 6.947 10.467 1.00 28.55 250 ILE B CA 1
ATOM 2485 C C . ILE F 3 48 ? 5.579 8.358 10.988 1.00 32.38 250 ILE B C 1
ATOM 2486 O O . ILE F 3 48 ? 6.672 8.633 11.498 1.00 30.65 250 ILE B O 1
ATOM 2491 N N . GLN F 3 49 ? 4.602 9.254 10.848 1.00 33.41 251 GLN B N 1
ATOM 2492 C CA . GLN F 3 49 ? 4.786 10.630 11.318 1.00 35.89 251 GLN B CA 1
ATOM 2493 C C . GLN F 3 49 ? 4.898 10.601 12.840 1.00 33.53 251 GLN B C 1
ATOM 2494 O O . GLN F 3 49 ? 5.737 11.274 13.426 1.00 35.55 251 GLN B O 1
ATOM 2500 N N . TYR F 3 50 ? 4.047 9.799 13.463 1.00 34.11 252 TYR B N 1
ATOM 2501 C CA . TYR F 3 50 ? 4.046 9.641 14.908 1.00 34.87 252 TYR B CA 1
ATOM 2502 C C . TYR F 3 50 ? 5.391 9.108 15.409 1.00 35.05 252 TYR B C 1
ATOM 2503 O O . TYR F 3 50 ? 6.003 9.691 16.318 1.00 34.44 252 TYR B O 1
ATOM 2512 N N . MET F 3 51 ? 5.841 7.999 14.824 1.00 32.84 253 MET B N 1
ATOM 2513 C CA . MET F 3 51 ? 7.104 7.379 15.224 1.00 32.61 253 MET B CA 1
ATOM 2514 C C . MET F 3 51 ? 8.332 8.252 15.020 1.00 33.45 253 MET B C 1
ATOM 2515 O O . MET F 3 51 ? 9.292 8.172 15.784 1.00 33.13 253 MET B O 1
ATOM 2520 N N . ARG F 3 52 ? 8.326 9.074 13.976 1.00 33.83 254 ARG B N 1
ATOM 2521 C CA . ARG F 3 52 ? 9.459 9.959 13.740 1.00 35.11 254 ARG B CA 1
ATOM 2522 C C . ARG F 3 52 ? 9.497 11.007 14.854 1.00 33.55 254 ARG B C 1
ATOM 2523 O O . ARG F 3 52 ? 10.560 11.340 15.360 1.00 33.70 254 ARG B O 1
ATOM 2531 N N . ARG F 3 53 ? 8.330 11.520 15.225 1.00 34.40 255 ARG B N 1
ATOM 2532 C CA . ARG F 3 53 ? 8.233 12.511 16.299 1.00 36.77 255 ARG B CA 1
ATOM 2533 C C . ARG F 3 53 ? 8.700 11.919 17.627 1.00 35.89 255 ARG B C 1
ATOM 2534 O O . ARG F 3 53 ? 9.460 12.543 18.352 1.00 36.67 255 ARG B O 1
ATOM 2542 N N . LYS F 3 54 ? 8.243 10.710 17.932 1.00 36.45 256 LYS B N 1
ATOM 2543 C CA . LYS F 3 54 ? 8.621 10.023 19.174 1.00 37.13 256 LYS B CA 1
ATOM 2544 C C . LYS F 3 54 ? 10.137 9.770 19.253 1.00 35.91 256 LYS B C 1
ATOM 2545 O O . LYS F 3 54 ? 10.768 10.025 20.279 1.00 36.23 256 LYS B O 1
ATOM 2551 N N . ASN F 3 55 ? 10.714 9.272 18.167 1.00 35.40 257 ASN B N 1
ATOM 2552 C CA . ASN F 3 55 ? 12.145 8.985 18.120 1.00 36.57 257 ASN B CA 1
ATOM 2553 C C . ASN F 3 55 ? 12.998 10.247 18.244 1.00 38.95 257 ASN B C 1
ATOM 2554 O O . ASN F 3 55 ? 14.105 10.199 18.769 1.00 38.23 257 ASN B O 1
ATOM 2559 N N . HIS F 3 56 ? 12.488 11.376 17.760 1.00 39.84 258 HIS B N 1
ATOM 2560 C CA . HIS F 3 56 ? 13.221 12.629 17.870 1.00 41.80 258 HIS B CA 1
ATOM 2561 C C . HIS F 3 56 ? 13.199 13.100 19.328 1.00 42.12 258 HIS B C 1
ATOM 2562 O O . HIS F 3 56 ? 14.229 13.481 19.883 1.00 42.84 258 HIS B O 1
ATOM 2569 N N . THR F 3 57 ? 12.016 13.069 19.936 1.00 40.97 259 THR B N 1
ATOM 2570 C CA . THR F 3 57 ? 11.848 13.472 21.325 1.00 40.94 259 THR B CA 1
ATOM 2571 C C . THR F 3 57 ? 12.773 12.656 22.230 1.00 42.19 259 THR B C 1
ATOM 2572 O O . THR F 3 57 ? 13.403 13.210 23.131 1.00 41.90 259 THR B O 1
ATOM 2576 N N . HIS F 3 58 ? 12.844 11.343 21.998 1.00 40.17 260 HIS B N 1
ATOM 2577 C CA . HIS F 3 58 ? 13.713 10.479 22.793 1.00 40.92 260 HIS B CA 1
ATOM 2578 C C . HIS F 3 58 ? 15.178 10.780 22.531 1.00 42.05 260 HIS B C 1
ATOM 2579 O O . HIS F 3 58 ? 16.011 10.668 23.431 1.00 41.43 260 HIS B O 1
ATOM 2586 N N . GLN F 3 59 ? 15.502 11.158 21.298 1.00 42.65 261 GLN B N 1
ATOM 2587 C CA . GLN F 3 59 ? 16.888 11.481 20.976 1.00 45.06 261 GLN B CA 1
ATOM 2588 C C . GLN F 3 59 ? 17.325 12.650 21.853 1.00 44.87 261 GLN B C 1
ATOM 2589 O O . GLN F 3 59 ? 18.424 12.648 22.411 1.00 44.21 261 GLN B O 1
ATOM 2595 N N . GLN F 3 60 ? 16.445 13.638 21.981 1.00 45.47 262 GLN B N 1
ATOM 2596 C CA . GLN F 3 60 ? 16.718 14.809 22.804 1.00 46.83 262 GLN B CA 1
ATOM 2597 C C . GLN F 3 60 ? 16.965 14.361 24.244 1.00 47.10 262 GLN B C 1
ATOM 2598 O O . GLN F 3 60 ? 17.986 14.701 24.846 1.00 46.01 262 GLN B O 1
ATOM 2604 N N . ASP F 3 61 ? 16.027 13.593 24.792 1.00 46.82 263 ASP B N 1
ATOM 2605 C CA . ASP F 3 61 ? 16.170 13.093 26.154 1.00 46.97 263 ASP B CA 1
ATOM 2606 C C . ASP F 3 61 ? 17.527 12.408 26.318 1.00 46.19 263 ASP B C 1
ATOM 2607 O O . ASP F 3 61 ? 18.183 12.556 27.351 1.00 46.60 263 ASP B O 1
ATOM 2612 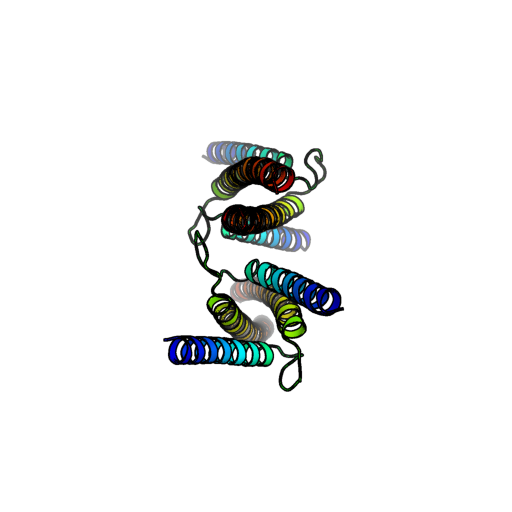N N . ILE F 3 62 ? 17.949 11.665 25.300 1.00 45.78 264 ILE B N 1
ATOM 2613 C CA . ILE F 3 62 ? 19.224 10.957 25.362 1.00 46.30 264 ILE B CA 1
ATOM 2614 C C . ILE F 3 62 ? 20.429 11.886 25.400 1.00 49.33 264 ILE B C 1
ATOM 2615 O O . ILE F 3 62 ? 21.467 11.539 25.969 1.00 50.64 264 ILE B O 1
ATOM 2620 N N . ASP F 3 63 ? 20.306 13.059 24.785 1.00 51.04 265 ASP B N 1
ATOM 2621 C CA . ASP F 3 63 ? 21.407 14.008 24.789 1.00 52.60 265 ASP B CA 1
ATOM 2622 C C . ASP F 3 63 ? 21.398 14.755 26.113 1.00 53.28 265 ASP B C 1
ATOM 2623 O O . ASP F 3 63 ? 22.453 15.056 26.669 1.00 52.82 265 ASP B O 1
ATOM 2628 N N . ASP F 3 64 ? 20.199 15.040 26.616 1.00 53.62 266 ASP B N 1
ATOM 2629 C CA . ASP F 3 64 ? 20.043 15.736 27.887 1.00 54.47 266 ASP B CA 1
ATOM 2630 C C . ASP F 3 64 ? 20.666 14.934 29.031 1.00 55.43 266 ASP B C 1
ATOM 2631 O O . ASP F 3 64 ? 21.320 15.497 29.905 1.00 55.46 266 ASP B O 1
ATOM 2636 N N . LEU F 3 65 ? 20.459 13.620 29.020 1.00 55.61 267 LEU B N 1
ATOM 2637 C CA . LEU F 3 65 ? 21.007 12.747 30.056 1.00 56.28 267 LEU B CA 1
ATOM 2638 C C . LEU F 3 65 ? 22.506 12.557 29.889 1.00 56.83 267 LEU B C 1
ATOM 2639 O O . LEU F 3 65 ? 23.233 12.411 30.870 1.00 56.51 267 LEU B O 1
ATOM 2644 N N . LYS F 3 66 ? 22.971 12.553 28.645 1.00 58.64 268 LYS B N 1
ATOM 2645 C CA . LYS F 3 66 ? 24.396 12.393 28.393 1.00 60.31 268 LYS B CA 1
ATOM 2646 C C . LYS F 3 66 ? 25.158 13.605 28.912 1.00 60.86 268 LYS B C 1
ATOM 2647 O O . LYS F 3 66 ? 26.224 13.466 29.517 1.00 61.38 268 LYS B O 1
ATOM 2653 N N . ARG F 3 67 ? 24.613 14.793 28.678 1.00 60.71 269 ARG B N 1
ATOM 2654 C CA . ARG F 3 67 ? 25.274 16.002 29.134 1.00 61.90 269 ARG B CA 1
ATOM 2655 C C . ARG F 3 67 ? 25.262 16.017 30.654 1.00 62.15 269 ARG B C 1
ATOM 2656 O O . ARG F 3 67 ? 26.267 16.340 31.290 1.00 62.08 269 ARG B O 1
ATOM 2664 N N . GLN F 3 68 ? 24.121 15.658 31.233 1.00 61.48 270 GLN B N 1
ATOM 2665 C CA . GLN F 3 68 ? 23.977 15.637 32.680 1.00 61.47 270 GLN B CA 1
ATOM 2666 C C . GLN F 3 68 ? 24.933 14.640 33.336 1.00 60.83 270 GLN B C 1
ATOM 2667 O O . GLN F 3 68 ? 25.458 14.902 34.415 1.00 60.96 270 GLN B O 1
ATOM 2673 N N . ASN F 3 69 ? 25.159 13.501 32.687 1.00 60.36 271 ASN B N 1
ATOM 2674 C CA . ASN F 3 69 ? 26.043 12.474 33.240 1.00 59.59 271 ASN B CA 1
ATOM 2675 C C . ASN F 3 69 ? 27.528 12.794 33.108 1.00 61.62 271 ASN B C 1
ATOM 2676 O O . ASN F 3 69 ? 28.278 12.683 34.079 1.00 61.46 271 ASN B O 1
ATOM 2681 N N . ALA F 3 70 ? 27.957 13.179 31.909 1.00 63.45 272 ALA B N 1
ATOM 2682 C CA . ALA F 3 70 ? 29.363 13.504 31.684 1.00 65.20 272 ALA B CA 1
ATOM 2683 C C . ALA F 3 70 ? 29.811 14.635 32.605 1.00 66.41 272 ALA B C 1
ATOM 2684 O O . ALA F 3 70 ? 30.996 14.753 32.921 1.00 67.05 272 ALA B O 1
ATOM 2686 N N . LEU F 3 71 ? 28.861 15.461 33.034 1.00 68.18 273 LEU B N 1
ATOM 2687 C CA . LEU F 3 71 ? 29.160 16.577 33.925 1.00 70.07 273 LEU B CA 1
ATOM 2688 C C . LEU F 3 71 ? 29.202 16.136 35.385 1.00 71.63 273 LEU B C 1
ATOM 2689 O O . LEU F 3 71 ? 29.663 16.880 36.253 1.00 71.80 273 LEU B O 1
ATOM 2694 N N . LEU F 3 72 ? 28.704 14.933 35.654 1.00 72.63 274 LEU B N 1
ATOM 2695 C CA . LEU F 3 72 ? 28.715 14.390 37.009 1.00 73.88 274 LEU B CA 1
ATOM 2696 C C . LEU F 3 72 ? 30.011 13.615 37.201 1.00 74.73 274 LEU B C 1
ATOM 2697 O O . LEU F 3 72 ? 30.565 13.577 38.298 1.00 75.02 274 LEU B O 1
ATOM 2702 N N . GLU F 3 73 ? 30.490 12.999 36.124 1.00 76.35 275 GLU B N 1
ATOM 2703 C CA . GLU F 3 73 ? 31.736 12.245 36.171 1.00 77.71 275 GLU B CA 1
ATOM 2704 C C . GLU F 3 73 ? 32.853 13.210 36.542 1.00 78.18 275 GLU B C 1
ATOM 2705 O O . GLU F 3 73 ? 33.842 12.822 37.164 1.00 78.15 275 GLU B O 1
ATOM 2711 N N . GLN F 3 74 ? 32.684 14.471 36.149 1.00 78.35 276 GLN B N 1
ATOM 2712 C CA . GLN F 3 74 ? 33.662 15.505 36.460 1.00 79.09 276 GLN B CA 1
ATOM 2713 C C . GLN F 3 74 ? 33.644 15.769 37.959 1.00 79.18 276 GLN B C 1
ATOM 2714 O O . GLN F 3 74 ? 34.675 15.687 38.627 1.00 79.52 276 GLN B O 1
ATOM 2720 N N . GLN F 3 75 ? 32.462 16.084 38.481 1.00 79.12 277 GLN B N 1
ATOM 2721 C CA . GLN F 3 75 ? 32.303 16.350 39.902 1.00 79.02 277 GLN B CA 1
ATOM 2722 C C . GLN F 3 75 ? 32.795 15.151 40.708 1.00 79.00 277 GLN B C 1
ATOM 2723 O O . GLN F 3 75 ? 33.173 15.287 41.871 1.00 78.85 277 GLN B O 1
ATOM 2729 N N . VAL F 3 76 ? 32.787 13.979 40.077 1.00 78.59 278 VAL B N 1
ATOM 2730 C CA . VAL F 3 76 ? 33.240 12.748 40.717 1.00 77.69 278 VAL B CA 1
ATOM 2731 C C . VAL F 3 76 ? 34.696 12.464 40.356 1.00 77.46 278 VAL B C 1
ATOM 2732 O O . VAL F 3 76 ? 35.322 13.366 39.761 1.00 77.46 278 VAL B O 1
ATOM 2736 N N . SER G 2 1 ? 45.505 37.943 18.171 1.00 54.32 502 SER D N 1
ATOM 2737 C CA . SER G 2 1 ? 44.902 36.697 17.614 1.00 54.24 502 SER D CA 1
ATOM 2738 C C . SER G 2 1 ? 43.403 36.671 17.926 1.00 54.30 502 SER D C 1
ATOM 2739 O O . SER G 2 1 ? 42.583 36.325 17.070 1.00 53.40 502 SER D O 1
ATOM 2740 N N . ARG G 2 2 ? 43.055 37.043 19.157 1.00 53.94 503 ARG D N 1
ATOM 2741 C CA . ARG G 2 2 ? 41.665 37.067 19.597 1.00 53.78 503 ARG D CA 1
ATOM 2742 C C . ARG G 2 2 ? 40.792 37.959 18.716 1.00 52.72 503 ARG D C 1
ATOM 2743 O O . ARG G 2 2 ? 39.702 37.562 18.314 1.00 52.14 503 ARG D O 1
ATOM 2751 N N . SER G 2 3 ? 41.268 39.162 18.414 1.00 52.35 504 SER D N 1
ATOM 2752 C CA . SER G 2 3 ? 40.493 40.094 17.601 1.00 51.69 504 SER D CA 1
ATOM 2753 C C . SER G 2 3 ? 40.406 39.691 16.135 1.00 51.05 504 SER D C 1
ATOM 2754 O O . SER G 2 3 ? 39.486 40.101 15.421 1.00 51.42 504 SER D O 1
ATOM 2757 N N . THR G 2 4 ? 41.364 38.897 15.675 1.00 49.36 505 THR D N 1
ATOM 2758 C CA . THR G 2 4 ? 41.338 38.446 14.291 1.00 47.74 505 THR D CA 1
ATOM 2759 C C . THR G 2 4 ? 40.247 37.383 14.188 1.00 45.51 505 THR D C 1
ATOM 2760 O O . THR G 2 4 ? 39.482 37.346 13.221 1.00 45.21 505 THR D O 1
ATOM 2764 N N . HIS G 2 5 ? 40.181 36.524 15.202 1.00 42.47 506 HIS D N 1
ATOM 2765 C CA . HIS G 2 5 ? 39.188 35.462 15.230 1.00 40.61 506 HIS D CA 1
ATOM 2766 C C . HIS G 2 5 ? 37.798 36.086 15.268 1.00 40.27 506 HIS D C 1
ATOM 2767 O O . HIS G 2 5 ? 36.902 35.662 14.541 1.00 36.37 506 HIS D O 1
ATOM 2774 N N . ASN G 2 6 ? 37.632 37.092 16.125 1.00 41.83 507 ASN D N 1
ATOM 2775 C CA . ASN G 2 6 ? 36.358 37.795 16.265 1.00 43.19 507 ASN D CA 1
ATOM 2776 C C . ASN G 2 6 ? 35.866 38.281 14.909 1.00 43.20 507 ASN D C 1
ATOM 2777 O O . ASN G 2 6 ? 34.751 37.967 14.495 1.00 43.57 507 ASN D O 1
ATOM 2782 N N . GLU G 2 7 ? 36.708 39.044 14.218 1.00 42.83 508 GLU D N 1
ATOM 2783 C CA . GLU G 2 7 ? 36.363 39.586 12.907 1.00 44.21 508 GLU D CA 1
ATOM 2784 C C . GLU G 2 7 ? 35.931 38.524 11.910 1.00 43.97 508 GLU D C 1
ATOM 2785 O O . GLU G 2 7 ? 34.943 38.705 11.194 1.00 43.15 508 GLU D O 1
ATOM 2791 N N . MET G 2 8 ? 36.674 37.423 11.862 1.00 42.24 509 MET D N 1
ATOM 2792 C CA . MET G 2 8 ? 36.355 36.329 10.953 1.00 42.46 509 MET D CA 1
ATOM 2793 C C . MET G 2 8 ? 34.984 35.716 11.267 1.00 39.98 509 MET D C 1
ATOM 2794 O O . MET G 2 8 ? 34.215 35.406 10.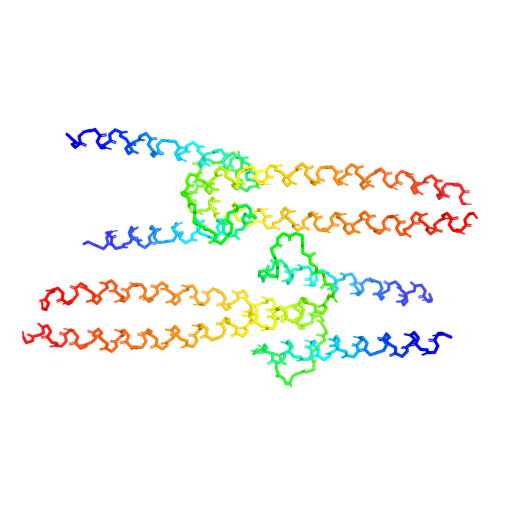357 1.00 37.86 509 MET D O 1
ATOM 2799 N N . GLU G 2 9 ? 34.684 35.540 12.553 1.00 38.14 510 GLU D N 1
ATOM 2800 C CA . GLU G 2 9 ? 33.409 34.963 12.958 1.00 36.48 510 GLU D CA 1
ATOM 2801 C C . GLU G 2 9 ? 32.258 35.933 12.657 1.00 36.66 510 GLU D C 1
ATOM 2802 O O . GLU G 2 9 ? 31.194 35.521 12.198 1.00 35.22 510 GLU D O 1
ATOM 2808 N N . LYS G 2 10 ? 32.478 37.221 12.906 1.00 36.66 511 LYS D N 1
ATOM 2809 C CA . LYS G 2 10 ? 31.454 38.225 12.638 1.00 38.88 511 LYS D CA 1
ATOM 2810 C C . LYS G 2 10 ? 31.103 38.243 11.159 1.00 38.09 511 LYS D C 1
ATOM 2811 O O . LYS G 2 10 ? 29.933 38.323 10.801 1.00 37.52 511 LYS D O 1
ATOM 2817 N N . ASN G 2 11 ? 32.115 38.168 10.300 1.00 38.89 512 ASN D N 1
ATOM 2818 C CA . ASN G 2 11 ? 31.881 38.165 8.857 1.00 40.16 512 ASN D CA 1
ATOM 2819 C C . ASN G 2 11 ? 31.190 36.856 8.460 1.00 40.25 512 ASN D C 1
ATOM 2820 O O . ASN G 2 11 ? 30.318 36.829 7.585 1.00 40.48 512 ASN D O 1
ATOM 2822 N N . ARG G 2 12 ? 31.571 35.773 9.125 1.00 39.26 513 ARG D N 1
ATOM 2823 C CA . ARG G 2 12 ? 30.980 34.471 8.857 1.00 38.11 513 ARG D CA 1
ATOM 2824 C C . ARG G 2 12 ? 29.499 34.535 9.226 1.00 37.98 513 ARG D C 1
ATOM 2825 O O . ARG G 2 12 ? 28.642 34.090 8.454 1.00 37.30 513 ARG D O 1
ATOM 2833 N N . ARG G 2 13 ? 29.196 35.096 10.398 1.00 35.48 514 ARG D N 1
ATOM 2834 C CA . ARG G 2 13 ? 27.807 35.223 10.834 1.00 36.61 514 ARG D CA 1
ATOM 2835 C C . ARG G 2 13 ? 27.030 36.147 9.900 1.00 35.37 514 ARG D C 1
ATOM 2836 O O . ARG G 2 13 ? 25.892 35.850 9.554 1.00 36.99 514 ARG D O 1
ATOM 2844 N N . ALA G 2 14 ? 27.639 37.266 9.498 1.00 34.97 515 ALA D N 1
ATOM 2845 C CA . ALA G 2 14 ? 26.972 38.215 8.600 1.00 35.46 515 ALA D CA 1
ATOM 2846 C C . ALA G 2 14 ? 26.535 37.561 7.289 1.00 35.12 515 ALA D C 1
ATOM 2847 O O . ALA G 2 14 ? 25.414 37.762 6.838 1.00 34.33 515 ALA D O 1
ATOM 2849 N N . HIS G 2 15 ? 27.425 36.788 6.673 1.00 36.76 516 HIS D N 1
ATOM 2850 C CA . HIS G 2 15 ? 27.103 36.106 5.417 1.00 37.45 516 HIS D CA 1
ATOM 2851 C C . HIS G 2 15 ? 25.967 35.106 5.608 1.00 36.65 516 HIS D C 1
ATOM 2852 O O . HIS G 2 15 ? 25.128 34.918 4.725 1.00 35.32 516 HIS D O 1
ATOM 2859 N N . LEU G 2 16 ? 25.948 34.465 6.772 1.00 35.05 517 LEU D N 1
ATOM 2860 C CA . LEU G 2 16 ? 24.920 33.486 7.094 1.00 34.47 517 LEU D CA 1
ATOM 2861 C C . LEU G 2 16 ? 23.590 34.233 7.237 1.00 32.31 517 LEU D C 1
ATOM 2862 O O . LEU G 2 16 ? 22.545 33.765 6.771 1.00 31.50 517 LEU D O 1
ATOM 2867 N N . ARG G 2 17 ? 23.632 35.410 7.864 1.00 31.84 518 ARG D N 1
ATOM 2868 C CA . ARG G 2 17 ? 22.412 36.206 8.018 1.00 32.96 518 ARG D CA 1
ATOM 2869 C C . ARG G 2 17 ? 21.810 36.540 6.665 1.00 29.69 518 ARG D C 1
ATOM 2870 O O . ARG G 2 17 ? 20.593 36.534 6.508 1.00 30.40 518 ARG D O 1
ATOM 2878 N N . LEU G 2 18 ? 22.667 36.829 5.688 1.00 31.55 519 LEU D N 1
ATOM 2879 C CA . LEU G 2 18 ? 22.213 37.161 4.337 1.00 32.08 519 LEU D CA 1
ATOM 2880 C C . LEU G 2 18 ? 21.571 35.958 3.639 1.00 33.76 519 LEU D C 1
ATOM 2881 O O . LEU G 2 18 ? 20.519 36.085 3.015 1.00 32.15 519 LEU D O 1
ATOM 2886 N N . SER G 2 19 ? 22.223 34.800 3.723 1.00 34.22 520 SER D N 1
ATOM 2887 C CA . SER G 2 19 ? 21.683 33.590 3.108 1.00 34.48 520 SER D CA 1
ATOM 2888 C C . SER G 2 19 ? 20.322 33.309 3.726 1.00 33.72 520 SER D C 1
ATOM 2889 O O . SER G 2 19 ? 19.377 32.968 3.033 1.00 34.54 520 SER D O 1
ATOM 2892 N N . LEU G 2 20 ? 20.218 33.485 5.039 1.00 34.96 521 LEU D N 1
ATOM 2893 C CA . LEU G 2 20 ? 18.959 33.246 5.725 1.00 35.58 521 LEU D CA 1
ATOM 2894 C C . LEU G 2 20 ? 17.850 34.175 5.225 1.00 35.29 521 LEU D C 1
ATOM 2895 O O . LEU G 2 20 ? 16.742 33.730 4.913 1.00 34.17 521 LEU D O 1
ATOM 2900 N N . GLU G 2 21 ? 18.153 35.468 5.140 1.00 35.78 522 GLU D N 1
ATOM 2901 C CA . GLU G 2 21 ? 17.165 36.432 4.684 1.00 35.22 522 GLU D CA 1
ATOM 2902 C C . GLU G 2 21 ? 16.750 36.135 3.244 1.00 35.20 522 GLU D C 1
ATOM 2903 O O . GLU G 2 21 ? 15.588 36.285 2.889 1.00 33.29 522 GLU D O 1
ATOM 2909 N N . LYS G 2 22 ? 17.695 35.699 2.417 1.00 36.46 523 LYS D N 1
ATOM 2910 C CA . LYS G 2 22 ? 17.364 35.381 1.037 1.00 38.41 523 LYS D CA 1
ATOM 2911 C C . LYS G 2 22 ? 16.416 34.183 0.978 1.00 37.23 523 LYS D C 1
ATOM 2912 O O . LYS G 2 22 ? 15.526 34.127 0.132 1.00 37.48 523 LYS D O 1
ATOM 2918 N N . LEU G 2 23 ? 16.592 33.228 1.883 1.00 35.56 524 LEU D N 1
ATOM 2919 C CA . LEU G 2 23 ? 15.723 32.061 1.877 1.00 35.42 524 LEU D CA 1
ATOM 2920 C C . LEU G 2 23 ? 14.340 32.468 2.369 1.00 36.47 524 LEU D C 1
ATOM 2921 O O . LEU G 2 23 ? 13.324 31.996 1.859 1.00 34.53 524 LEU D O 1
ATOM 2926 N N . LYS G 2 24 ? 14.305 33.364 3.352 1.00 38.44 525 LYS D N 1
ATOM 2927 C CA . LYS G 2 24 ? 13.043 33.835 3.894 1.00 42.09 525 LYS D CA 1
ATOM 2928 C C . LYS G 2 24 ? 12.165 34.390 2.777 1.00 43.83 525 LYS D C 1
ATOM 2929 O O . LYS G 2 24 ? 10.953 34.191 2.771 1.00 44.65 525 LYS D O 1
ATOM 2935 N N . GLY G 2 25 ? 12.789 35.087 1.834 1.00 46.36 526 GLY D N 1
ATOM 2936 C CA . GLY G 2 25 ? 12.049 35.673 0.731 1.00 50.35 526 GLY D CA 1
ATOM 2937 C C . GLY G 2 25 ? 11.462 34.691 -0.266 1.00 52.94 526 GLY D C 1
ATOM 2938 O O . GLY G 2 25 ? 10.456 34.991 -0.908 1.00 53.13 526 GLY D O 1
ATOM 2939 N N . LEU G 2 26 ? 12.086 33.525 -0.404 1.00 55.26 527 LEU D N 1
ATOM 2940 C CA . LEU G 2 26 ? 11.603 32.508 -1.335 1.00 57.73 527 LEU D CA 1
ATOM 2941 C C . LEU G 2 26 ? 10.630 31.539 -0.683 1.00 59.68 527 LEU D C 1
ATOM 2942 O O . LEU G 2 26 ? 10.244 30.543 -1.297 1.00 60.21 527 LEU D O 1
ATOM 2947 N N . VAL G 2 27 ? 10.242 31.823 0.556 1.00 61.64 528 VAL D N 1
ATOM 2948 C CA . VAL G 2 27 ? 9.321 30.960 1.283 1.00 64.77 528 VAL D CA 1
ATOM 2949 C C . VAL G 2 27 ? 7.929 31.577 1.387 1.00 67.80 528 VAL D C 1
ATOM 2950 O O . VAL G 2 27 ? 7.718 32.532 2.136 1.00 67.84 528 VAL D O 1
ATOM 2954 N N . PRO G 2 28 ? 6.965 31.041 0.614 1.00 70.43 529 PRO D N 1
ATOM 2955 C CA . PRO G 2 28 ? 5.564 31.472 0.554 1.00 72.45 529 PRO D CA 1
ATOM 2956 C C . PRO G 2 28 ? 4.836 31.316 1.882 1.00 74.31 529 PRO D C 1
ATOM 2957 O O . PRO G 2 28 ? 3.621 31.125 1.916 1.00 74.59 529 PRO D O 1
ATOM 2961 N N . LEU G 2 29 ? 5.592 31.378 2.972 1.00 76.50 530 LEU D N 1
ATOM 2962 C CA . LEU G 2 29 ? 5.031 31.271 4.313 1.00 78.20 530 LEU D CA 1
ATOM 2963 C C . LEU G 2 29 ? 5.660 32.408 5.110 1.00 79.48 530 LEU D C 1
ATOM 2964 O O . LEU G 2 29 ? 6.135 32.225 6.233 1.00 79.51 530 LEU D O 1
ATOM 2969 N N . GLY G 2 30 ? 5.660 33.586 4.494 1.00 80.64 531 GLY D N 1
ATOM 2970 C CA . GLY G 2 30 ? 6.232 34.765 5.113 1.00 82.29 531 GLY D CA 1
ATOM 2971 C C . GLY G 2 30 ? 7.314 35.382 4.242 1.00 83.46 531 GLY D C 1
ATOM 2972 O O . GLY G 2 30 ? 8.394 35.705 4.741 1.00 83.18 531 GLY D O 1
ATOM 2973 N N . PRO G 2 31 ? 7.063 35.552 2.930 1.00 84.37 532 PRO D N 1
ATOM 2974 C CA . PRO G 2 31 ? 8.067 36.144 2.038 1.00 84.97 532 PRO D CA 1
ATOM 2975 C C . PRO G 2 31 ? 8.253 37.649 2.258 1.00 85.17 532 PRO D C 1
ATOM 2976 O O . PRO G 2 31 ? 9.046 38.291 1.569 1.00 85.30 532 PRO D O 1
ATOM 2980 N N . ASP G 2 32 ? 7.517 38.196 3.224 1.00 85.30 533 ASP D N 1
ATOM 2981 C CA . ASP G 2 32 ? 7.580 39.619 3.565 1.00 85.23 533 ASP D CA 1
ATOM 2982 C C . ASP G 2 32 ? 7.514 39.809 5.083 1.00 84.53 533 ASP D C 1
ATOM 2983 O O . ASP G 2 32 ? 6.962 40.802 5.568 1.00 84.31 533 ASP D O 1
ATOM 2988 N N . SER G 2 33 ? 8.078 38.863 5.830 1.00 83.26 534 SER D N 1
ATOM 2989 C CA . SER G 2 33 ? 8.054 38.941 7.287 1.00 82.01 534 SER D CA 1
ATOM 2990 C C . SER G 2 33 ? 9.438 38.912 7.927 1.00 81.02 534 SER D C 1
ATOM 2991 O O . SER G 2 33 ? 10.203 37.964 7.740 1.00 80.86 534 SER D O 1
ATOM 2994 N N . SER G 2 34 ? 9.753 39.958 8.686 1.00 79.11 535 SER D N 1
ATOM 2995 C CA . SER G 2 34 ? 11.030 40.041 9.382 1.00 77.06 535 SER D CA 1
ATOM 2996 C C . SER G 2 34 ? 10.759 39.636 10.827 1.00 75.13 535 SER D C 1
ATOM 2997 O O . SER G 2 34 ? 11.534 39.947 11.736 1.00 75.28 535 SER D O 1
ATOM 3000 N N . ARG G 2 35 ? 9.641 38.939 11.016 1.00 72.47 536 ARG D N 1
ATOM 3001 C CA . ARG G 2 35 ? 9.209 38.466 12.326 1.00 68.67 536 ARG D CA 1
ATOM 3002 C C . ARG G 2 35 ? 9.586 37.001 12.520 1.00 65.98 536 ARG D C 1
ATOM 3003 O O . ARG G 2 35 ? 10.088 36.613 13.580 1.00 66.54 536 ARG D O 1
ATOM 3005 N N . HIS G 2 36 ? 9.334 36.187 11.497 1.00 61.29 537 HIS D N 1
ATOM 3006 C CA . HIS G 2 36 ? 9.661 34.766 11.558 1.00 55.66 537 HIS D CA 1
ATOM 3007 C C . HIS G 2 36 ? 11.062 34.580 12.141 1.00 50.98 537 HIS D C 1
ATOM 3008 O O . HIS G 2 36 ? 11.973 35.365 11.879 1.00 48.47 537 HIS D O 1
ATOM 3010 N N . THR G 2 37 ? 11.219 33.535 12.939 1.00 45.82 538 THR D N 1
ATOM 3011 C CA . THR G 2 37 ? 12.494 33.242 13.576 1.00 40.69 538 THR D CA 1
ATOM 3012 C C . THR G 2 37 ? 13.372 32.360 12.684 1.00 38.76 538 THR D C 1
ATOM 3013 O O . THR G 2 37 ? 12.960 31.940 11.610 1.00 35.36 538 THR D O 1
ATOM 3017 N N . THR G 2 38 ? 14.593 32.100 13.130 1.00 37.41 539 THR D N 1
ATOM 3018 C CA . THR G 2 38 ? 15.476 31.233 12.381 1.00 35.42 539 THR D CA 1
ATOM 3019 C C . THR G 2 38 ? 14.790 29.867 12.362 1.00 34.54 539 THR D C 1
ATOM 3020 O O . THR G 2 38 ? 14.673 29.223 11.315 1.00 31.82 539 THR D O 1
ATOM 3024 N N . LEU G 2 39 ? 14.303 29.441 13.522 1.00 33.68 540 LEU D N 1
ATOM 3025 C CA . LEU G 2 39 ? 13.649 28.143 13.618 1.00 34.15 540 LEU D CA 1
ATOM 3026 C C . LEU G 2 39 ? 12.427 27.974 12.723 1.00 34.16 540 LEU D C 1
ATOM 3027 O O . LEU G 2 39 ? 12.367 27.032 11.938 1.00 34.60 540 LEU D O 1
ATOM 3032 N N . SER G 2 40 ? 11.454 28.876 12.836 1.00 32.13 541 SER D N 1
ATOM 3033 C CA . SER G 2 40 ? 10.239 28.772 12.034 1.00 31.51 541 SER D CA 1
ATOM 3034 C C . SER G 2 40 ? 10.577 28.709 10.550 1.00 29.75 541 SER D C 1
ATOM 3035 O O . SER G 2 40 ? 9.987 27.924 9.815 1.00 31.41 541 SER D O 1
ATOM 3038 N N . LEU G 2 41 ? 11.523 29.544 10.126 1.00 31.63 542 LEU D N 1
ATOM 3039 C CA . LEU G 2 41 ? 11.972 29.608 8.730 1.00 29.76 542 LEU D CA 1
ATOM 3040 C C . LEU G 2 41 ? 12.621 28.308 8.260 1.00 28.91 542 LEU D C 1
ATOM 3041 O O . LEU G 2 41 ? 12.320 27.823 7.181 1.00 25.88 542 LEU D O 1
ATOM 3046 N N . LEU G 2 42 ? 13.527 27.763 9.065 1.00 29.69 543 LEU D N 1
ATOM 3047 C CA . LEU G 2 42 ? 14.191 26.514 8.705 1.00 30.54 543 LEU D CA 1
ATOM 3048 C C . LEU G 2 42 ? 13.124 25.445 8.482 1.00 30.97 543 LEU D C 1
ATOM 3049 O O . LEU G 2 42 ? 13.193 24.684 7.527 1.00 29.42 543 LEU D O 1
ATOM 3054 N N . THR G 2 43 ? 12.119 25.428 9.355 1.00 32.09 544 THR D N 1
ATOM 3055 C CA . THR G 2 43 ? 11.011 24.476 9.279 1.00 33.54 544 THR D CA 1
ATOM 3056 C C . THR G 2 43 ? 10.114 24.703 8.067 1.00 34.36 544 THR D C 1
ATOM 3057 O O . THR G 2 43 ? 9.809 23.759 7.325 1.00 33.33 544 THR D O 1
ATOM 3061 N N . LYS G 2 44 ? 9.680 25.946 7.868 1.00 34.34 545 LYS D N 1
ATOM 3062 C CA . LYS G 2 44 ? 8.826 26.271 6.726 1.00 34.93 545 LYS D CA 1
ATOM 3063 C C . LYS G 2 44 ? 9.527 25.886 5.432 1.00 34.00 545 LYS D C 1
ATOM 3064 O O . LYS G 2 44 ? 8.914 25.316 4.526 1.00 34.36 545 LYS D O 1
ATOM 3070 N N . ALA G 2 45 ? 10.809 26.233 5.348 1.00 30.72 546 ALA D N 1
ATOM 3071 C CA . ALA G 2 45 ? 11.612 25.952 4.160 1.00 31.97 546 ALA D CA 1
ATOM 3072 C C . ALA G 2 45 ? 11.564 24.458 3.822 1.00 30.14 546 ALA D C 1
ATOM 3073 O O . ALA G 2 45 ? 11.316 24.087 2.677 1.00 29.96 546 ALA D O 1
ATOM 3075 N N . LYS G 2 46 ? 11.778 23.604 4.818 1.00 30.67 547 LYS D N 1
ATOM 3076 C CA . LYS G 2 46 ? 11.712 22.171 4.570 1.00 32.99 547 LYS D CA 1
ATOM 3077 C C . LYS G 2 46 ? 10.358 21.797 3.981 1.00 32.64 547 LYS D C 1
ATOM 3078 O O . LYS G 2 46 ? 10.281 21.254 2.883 1.00 32.18 547 LYS D O 1
ATOM 3084 N N . LEU G 2 47 ? 9.284 22.103 4.705 1.00 32.63 548 LEU D N 1
ATOM 3085 C CA . LEU G 2 47 ? 7.942 21.782 4.241 1.00 30.96 548 LEU D CA 1
ATOM 3086 C C . LEU G 2 47 ? 7.612 22.402 2.883 1.00 28.91 548 LEU D C 1
ATOM 3087 O O . LEU G 2 47 ? 6.876 21.813 2.092 1.00 29.40 548 LEU D O 1
ATOM 3092 N N . HIS G 2 48 ? 8.155 23.580 2.597 1.00 29.47 549 HIS D N 1
ATOM 3093 C CA . HIS G 2 48 ? 7.887 24.198 1.299 1.00 28.41 549 HIS D CA 1
ATOM 3094 C C . HIS G 2 48 ? 8.536 23.363 0.195 1.00 28.48 549 HIS D C 1
ATOM 3095 O O . HIS G 2 48 ? 7.956 23.157 -0.869 1.00 29.49 549 HIS D O 1
ATOM 3102 N N . ILE G 2 49 ? 9.755 22.902 0.439 1.00 28.03 550 ILE D N 1
ATOM 3103 C CA . ILE G 2 49 ? 10.425 22.073 -0.550 1.00 31.42 550 ILE D CA 1
ATOM 3104 C C . ILE G 2 49 ? 9.559 20.834 -0.758 1.00 32.77 550 ILE D C 1
ATOM 3105 O O . ILE G 2 49 ? 9.277 20.456 -1.897 1.00 33.48 550 ILE D O 1
ATOM 3110 N N . LYS G 2 50 ? 9.091 20.231 0.338 1.00 33.59 551 LYS D N 1
ATOM 3111 C CA . LYS G 2 50 ? 8.262 19.032 0.231 1.00 35.25 551 LYS D CA 1
ATOM 3112 C C . LYS G 2 50 ? 7.015 19.285 -0.598 1.00 36.68 551 LYS D C 1
ATOM 3113 O O . LYS G 2 50 ? 6.622 18.433 -1.407 1.00 34.93 551 LYS D O 1
ATOM 3119 N N . LYS G 2 51 ? 6.414 20.463 -0.416 1.00 33.84 552 LYS D N 1
ATOM 3120 C CA . LYS G 2 51 ? 5.219 20.839 -1.154 1.00 34.42 552 LYS D CA 1
ATOM 3121 C C . LYS G 2 51 ? 5.523 20.988 -2.642 1.00 34.35 552 LYS D C 1
ATOM 3122 O O . LYS G 2 51 ? 4.778 20.486 -3.477 1.00 34.00 552 LYS D O 1
ATOM 3128 N N . LEU G 2 52 ? 6.595 21.708 -2.966 1.00 34.25 553 LEU D N 1
ATOM 3129 C CA . LEU G 2 52 ? 6.975 21.912 -4.363 1.00 35.41 553 LEU D CA 1
ATOM 3130 C C . LEU G 2 52 ? 7.185 20.553 -5.050 1.00 36.88 553 LEU D C 1
ATOM 3131 O O . LEU G 2 52 ? 6.623 20.306 -6.116 1.00 36.53 553 LEU D O 1
ATOM 3136 N N . GLU G 2 53 ? 7.982 19.679 -4.432 1.00 36.80 554 GLU D N 1
ATOM 3137 C CA . GLU G 2 53 ? 8.244 18.351 -4.991 1.00 37.52 554 GLU D CA 1
ATOM 3138 C C . GLU G 2 53 ? 6.930 17.604 -5.213 1.00 39.01 554 GLU D C 1
ATOM 3139 O O . GLU G 2 53 ? 6.792 16.837 -6.172 1.00 40.41 554 GLU D O 1
ATOM 3145 N N . ASP G 2 54 ? 5.960 17.838 -4.335 1.00 38.72 555 ASP D N 1
ATOM 3146 C CA . ASP G 2 54 ? 4.669 17.173 -4.448 1.00 40.41 555 ASP D CA 1
ATOM 3147 C C . ASP G 2 54 ? 3.891 17.661 -5.665 1.00 40.37 555 ASP D C 1
ATOM 3148 O O . ASP G 2 54 ? 3.258 16.865 -6.369 1.00 39.48 555 ASP D O 1
ATOM 3153 N N . SER G 2 55 ? 3.932 18.968 -5.905 1.00 39.85 556 SER D N 1
ATOM 3154 C CA . SER G 2 55 ? 3.248 19.561 -7.053 1.00 38.94 556 SER D CA 1
ATOM 3155 C C . SER G 2 55 ? 3.960 19.168 -8.340 1.00 40.35 556 SER D C 1
ATOM 3156 O O . SER G 2 55 ? 3.347 19.118 -9.410 1.00 40.80 556 SER D O 1
ATOM 3159 N N . ASP G 2 56 ? 5.258 18.896 -8.243 1.00 41.15 557 ASP D N 1
ATOM 3160 C CA . ASP G 2 56 ? 6.013 18.484 -9.417 1.00 43.93 557 ASP D CA 1
ATOM 3161 C C . ASP G 2 56 ? 5.628 17.056 -9.844 1.00 44.02 557 ASP D C 1
ATOM 3162 O O . ASP G 2 56 ? 5.478 16.783 -11.035 1.00 44.71 557 ASP D O 1
ATOM 3167 N N . ARG G 2 57 ? 5.459 16.146 -8.884 1.00 43.80 558 ARG D N 1
ATOM 3168 C CA . ARG G 2 57 ? 5.061 14.770 -9.218 1.00 44.80 558 ARG D CA 1
ATOM 3169 C C . ARG G 2 57 ? 3.620 14.773 -9.725 1.00 45.00 558 ARG D C 1
ATOM 3170 O O . ARG G 2 57 ? 3.249 13.990 -10.607 1.00 43.97 558 ARG D O 1
ATOM 3178 N N . LYS G 2 58 ? 2.816 15.666 -9.155 1.00 44.53 559 LYS D N 1
ATOM 3179 C CA . LYS G 2 58 ? 1.421 15.818 -9.536 1.00 44.01 559 LYS D CA 1
ATOM 3180 C C . LYS G 2 58 ? 1.340 16.356 -10.970 1.00 43.42 559 LYS D C 1
ATOM 3181 O O . LYS G 2 58 ? 0.524 15.901 -11.774 1.00 40.01 559 LYS D O 1
ATOM 3187 N N . ALA G 2 59 ? 2.182 17.335 -11.281 1.00 42.43 560 ALA D N 1
ATOM 3188 C CA . ALA G 2 59 ? 2.193 17.925 -12.613 1.00 43.90 560 ALA D CA 1
ATOM 3189 C C . ALA G 2 59 ? 2.611 16.878 -13.639 1.00 43.89 560 ALA D C 1
ATOM 3190 O O . ALA G 2 59 ? 1.972 16.732 -14.676 1.00 44.48 560 ALA D O 1
ATOM 3192 N N . VAL G 2 60 ? 3.678 16.144 -13.340 1.00 45.64 561 VAL D N 1
ATOM 3193 C CA . VAL G 2 60 ? 4.170 15.102 -14.239 1.00 46.56 561 VAL D CA 1
ATOM 3194 C C . VAL G 2 60 ? 3.085 14.054 -14.509 1.00 47.35 561 VAL D C 1
ATOM 3195 O O . VAL G 2 60 ? 2.978 13.534 -15.624 1.00 46.16 561 VAL D O 1
ATOM 3199 N N . HIS G 2 61 ? 2.281 13.748 -13.492 1.00 47.30 562 HIS D N 1
ATOM 3200 C CA . HIS G 2 61 ? 1.196 12.781 -13.645 1.00 48.65 562 HIS D CA 1
ATOM 3201 C C . HIS G 2 61 ? 0.109 13.403 -14.522 1.00 49.19 562 HIS D C 1
ATOM 3202 O O . HIS G 2 61 ? -0.548 12.721 -15.310 1.00 49.16 562 HIS D O 1
ATOM 3209 N N . GLN G 2 62 ? -0.069 14.708 -14.370 1.00 49.39 563 GLN D N 1
ATOM 3210 C CA . GLN G 2 62 ? -1.043 15.465 -15.149 1.00 49.87 563 GLN D CA 1
ATOM 3211 C C . GLN G 2 62 ? -0.713 15.345 -16.641 1.00 48.13 563 GLN D C 1
ATOM 3212 O O . GLN G 2 62 ? -1.558 14.972 -17.453 1.00 46.71 563 GLN D O 1
ATOM 3218 N N . ILE G 2 63 ? 0.525 15.676 -16.988 1.00 47.75 564 ILE D N 1
ATOM 3219 C CA . ILE G 2 63 ? 0.985 15.610 -18.372 1.00 48.83 564 ILE D CA 1
ATOM 3220 C C . ILE G 2 63 ? 0.772 14.205 -18.932 1.00 49.29 564 ILE D C 1
ATOM 3221 O O . ILE G 2 63 ? 0.280 14.029 -20.048 1.00 48.86 564 ILE D O 1
ATOM 3226 N N . ASP G 2 64 ? 1.128 13.203 -18.141 1.00 49.81 565 ASP D N 1
ATOM 3227 C CA . ASP G 2 64 ? 0.962 11.820 -18.560 1.00 50.45 565 ASP D CA 1
ATOM 3228 C C . ASP G 2 64 ? -0.473 11.529 -18.996 1.00 50.43 565 ASP D C 1
ATOM 3229 O O . ASP G 2 64 ? -0.710 10.970 -20.067 1.00 49.53 565 ASP D O 1
ATOM 3234 N N . GLN G 2 65 ? -1.431 11.921 -18.163 1.00 50.05 566 GLN D N 1
ATOM 3235 C CA . GLN G 2 65 ? -2.838 11.675 -18.447 1.00 51.19 566 GLN D CA 1
ATOM 3236 C C . GLN G 2 65 ? -3.383 12.428 -19.650 1.00 50.95 566 GLN D C 1
ATOM 3237 O O . GLN G 2 65 ? -4.313 11.959 -20.311 1.00 49.53 566 GLN D O 1
ATOM 3243 N N . LEU G 2 66 ? -2.819 13.597 -19.930 1.00 50.87 567 LEU D N 1
ATOM 3244 C CA . LEU G 2 66 ? -3.258 14.385 -21.074 1.00 50.61 567 LEU D CA 1
ATOM 3245 C C . LEU G 2 66 ? -2.731 13.737 -22.352 1.00 51.37 567 LEU D C 1
ATOM 3246 O O . LEU G 2 66 ? -3.401 13.744 -23.388 1.00 51.46 567 LEU D O 1
ATOM 3251 N N . GLN G 2 67 ? -1.531 13.169 -22.273 1.00 50.83 568 GLN D N 1
ATOM 3252 C CA . GLN G 2 67 ? -0.942 12.499 -23.425 1.00 53.21 568 GLN D CA 1
ATOM 3253 C C . GLN G 2 67 ? -1.715 11.202 -23.690 1.00 55.00 568 GLN D C 1
ATOM 3254 O O . G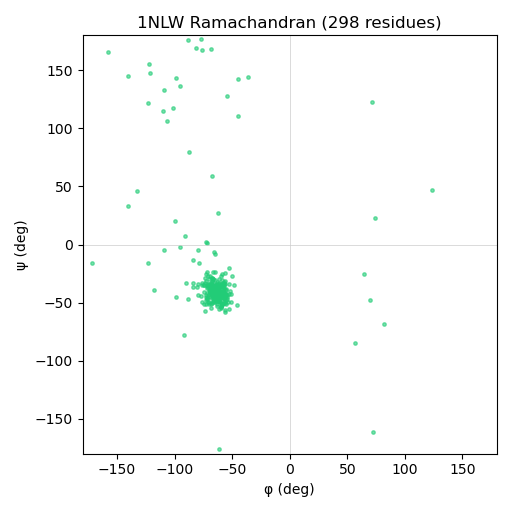LN G 2 67 ? -2.055 10.888 -24.828 1.00 54.72 568 GLN D O 1
ATOM 3260 N N . ARG G 2 68 ? -1.993 10.458 -22.623 1.00 57.22 569 ARG D N 1
ATOM 3261 C CA . ARG G 2 68 ? -2.734 9.209 -22.721 1.00 59.34 569 ARG D CA 1
ATOM 3262 C C . ARG G 2 68 ? -4.101 9.513 -23.323 1.00 60.39 569 ARG D C 1
ATOM 3263 O O . ARG G 2 68 ? -4.718 8.655 -23.954 1.00 60.97 569 ARG D O 1
ATOM 3271 N N . GLU G 2 69 ? -4.565 10.742 -23.119 1.00 61.62 570 GLU D N 1
ATOM 3272 C CA . GLU G 2 69 ? -5.855 11.186 -23.635 1.00 62.87 570 GLU D CA 1
ATOM 3273 C C . GLU G 2 69 ? -5.723 11.654 -25.078 1.00 63.43 570 GLU D C 1
ATOM 3274 O O . GLU G 2 69 ? -6.621 11.445 -25.893 1.00 62.74 570 GLU D O 1
ATOM 3280 N N . GLN G 2 70 ? -4.601 12.293 -25.390 1.00 64.53 571 GLN D N 1
ATOM 3281 C CA . GLN G 2 70 ? -4.365 12.784 -26.741 1.00 65.97 571 GLN D CA 1
ATOM 3282 C C . GLN G 2 70 ? -4.221 11.600 -27.693 1.00 67.36 571 GLN D C 1
ATOM 3283 O O . GLN G 2 70 ? -4.751 11.609 -28.808 1.00 66.96 571 GLN D O 1
ATOM 3289 N N . ARG G 2 71 ? -3.499 10.578 -27.243 1.00 68.60 572 ARG D N 1
ATOM 3290 C CA . ARG G 2 71 ? -3.297 9.381 -28.046 1.00 70.11 572 ARG D CA 1
ATOM 3291 C C . ARG G 2 71 ? -4.631 8.660 -28.225 1.00 70.59 572 ARG D C 1
ATOM 3292 O O . ARG G 2 71 ? -4.822 7.915 -29.185 1.00 71.01 572 ARG D O 1
ATOM 3300 N N . HIS G 2 72 ? -5.555 8.899 -27.300 1.00 71.17 573 HIS D N 1
ATOM 3301 C CA . HIS G 2 72 ? -6.873 8.279 -27.355 1.00 72.51 573 HIS D CA 1
ATOM 3302 C C . HIS G 2 72 ? -7.714 8.915 -28.455 1.00 73.12 573 HIS D C 1
ATOM 3303 O O . HIS G 2 72 ? -8.190 8.226 -29.359 1.00 73.13 573 HIS D O 1
ATOM 3310 N N . LEU G 2 73 ? -7.896 10.231 -28.365 1.00 73.37 574 LEU D N 1
ATOM 3311 C CA . LEU G 2 73 ? -8.676 10.971 -29.350 1.00 73.88 574 LEU D CA 1
ATOM 3312 C C . LEU G 2 73 ? -8.203 10.641 -30.757 1.00 74.56 574 LEU D C 1
ATOM 3313 O O . LEU G 2 73 ? -9.008 10.325 -31.635 1.00 74.69 574 LEU D O 1
ATOM 3318 N N . LYS G 2 74 ? -6.892 10.717 -30.968 1.00 74.84 575 LYS D N 1
ATOM 3319 C CA . LYS G 2 74 ? -6.321 10.422 -32.273 1.00 75.30 575 LYS D CA 1
ATOM 3320 C C . LYS G 2 74 ? -6.697 9.012 -32.722 1.00 75.03 575 LYS D C 1
ATOM 3321 O O . LYS G 2 74 ? -7.119 8.809 -33.861 1.00 75.01 575 LYS D O 1
ATOM 3327 N N . ARG G 2 75 ? -6.553 8.040 -31.825 1.00 74.38 576 ARG D N 1
ATOM 3328 C CA . ARG G 2 75 ? -6.900 6.662 -32.149 1.00 74.08 576 ARG D CA 1
ATOM 3329 C C . ARG G 2 75 ? -8.357 6.623 -32.601 1.00 73.58 576 ARG D C 1
ATOM 3330 O O . ARG G 2 75 ? -8.741 5.804 -33.435 1.00 73.71 576 ARG D O 1
ATOM 3332 N N . GLN G 2 76 ? -9.161 7.525 -32.048 1.00 73.32 577 GLN D N 1
ATOM 3333 C CA . GLN G 2 76 ? -10.576 7.609 -32.386 1.00 73.31 577 GLN D CA 1
ATOM 3334 C C . GLN G 2 76 ? -10.792 8.336 -33.714 1.00 73.00 577 GLN D C 1
ATOM 3335 O O . GLN G 2 76 ? -11.870 8.260 -34.304 1.00 73.12 577 GLN D O 1
ATOM 3337 N N . LEU G 2 77 ? -9.764 9.039 -34.179 1.00 72.80 578 LEU D N 1
ATOM 3338 C CA . LEU G 2 77 ? -9.841 9.778 -35.438 1.00 72.64 578 LEU D CA 1
ATOM 3339 C C . LEU G 2 77 ? -9.066 9.067 -36.547 1.00 72.06 578 LEU D C 1
ATOM 3340 O O . LEU G 2 77 ? -9.421 7.905 -36.840 1.00 71.48 578 LEU D O 1
ATOM 3345 N N . ALA H 3 3 ? 23.496 28.236 35.134 1.00 42.65 705 ALA E N 1
ATOM 3346 C CA . ALA H 3 3 ? 22.232 28.989 34.919 1.00 42.15 705 ALA E CA 1
ATOM 3347 C C . ALA H 3 3 ? 21.226 28.155 34.153 1.00 41.12 705 ALA E C 1
ATOM 3348 O O . ALA H 3 3 ? 21.584 27.314 33.325 1.00 42.23 705 ALA E O 1
ATOM 3350 N N . HIS H 3 4 ? 19.958 28.400 34.434 1.00 40.84 706 HIS E N 1
ATOM 3351 C CA . HIS H 3 4 ? 18.879 27.708 33.748 1.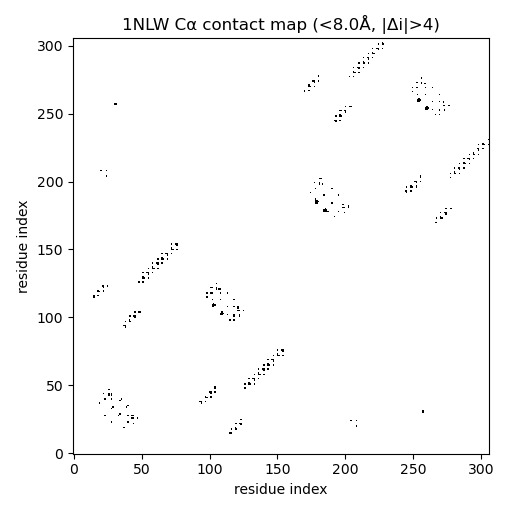00 41.76 706 HIS E CA 1
ATOM 3352 C C . HIS H 3 4 ? 18.838 28.277 32.319 1.00 41.01 706 HIS E C 1
ATOM 3353 O O . HIS H 3 4 ? 18.572 27.547 31.353 1.00 41.34 706 HIS E O 1
ATOM 3360 N N . HIS H 3 5 ? 19.123 29.577 32.196 1.00 37.78 707 HIS E N 1
ATOM 3361 C CA . HIS H 3 5 ? 19.134 30.254 30.896 1.00 38.18 707 HIS E CA 1
ATOM 3362 C C . HIS H 3 5 ? 20.114 29.566 29.965 1.00 36.27 707 HIS E C 1
ATOM 3363 O O . HIS H 3 5 ? 19.829 29.375 28.795 1.00 36.63 707 HIS E O 1
ATOM 3370 N N . ASN H 3 6 ? 21.281 29.224 30.499 1.00 36.24 708 ASN E N 1
ATOM 3371 C CA . ASN H 3 6 ? 22.320 28.538 29.740 1.00 37.18 708 ASN E CA 1
ATOM 3372 C C . ASN H 3 6 ? 21.774 27.237 29.145 1.00 37.36 708 ASN E C 1
ATOM 3373 O O . ASN H 3 6 ? 21.927 26.969 27.953 1.00 37.57 708 ASN E O 1
ATOM 3378 N N . ALA H 3 7 ? 21.139 26.431 29.992 1.00 37.19 709 ALA E N 1
ATOM 3379 C CA . ALA H 3 7 ? 20.573 25.165 29.565 1.00 36.42 709 ALA E CA 1
ATOM 3380 C C . ALA H 3 7 ? 19.469 25.384 28.522 1.00 37.76 709 ALA E C 1
ATOM 3381 O O . ALA H 3 7 ? 19.438 24.694 27.501 1.00 37.33 709 ALA E O 1
ATOM 3383 N N . LEU H 3 8 ? 18.574 26.344 28.768 1.00 36.25 710 LEU E N 1
ATOM 3384 C CA . LEU H 3 8 ? 17.494 26.629 27.819 1.00 36.39 710 LEU E CA 1
ATOM 3385 C C . LEU H 3 8 ? 18.071 27.024 26.453 1.00 35.92 710 LEU E C 1
ATOM 3386 O O . LEU H 3 8 ? 17.684 26.472 25.433 1.00 36.68 710 LEU E O 1
ATOM 3391 N N . GLU H 3 9 ? 18.986 27.987 26.438 1.00 36.24 711 GLU E N 1
ATOM 3392 C CA . GLU H 3 9 ? 19.595 28.437 25.186 1.00 36.78 711 GLU E CA 1
ATOM 3393 C C . GLU H 3 9 ? 20.253 27.243 24.476 1.00 37.51 711 GLU E C 1
ATOM 3394 O O . GLU H 3 9 ? 20.262 27.167 23.243 1.00 35.40 711 GLU E O 1
ATOM 3400 N N . ARG H 3 10 ? 20.789 26.308 25.257 1.00 37.20 712 ARG E N 1
ATOM 3401 C CA . ARG H 3 10 ? 21.423 25.126 24.680 1.00 39.44 712 ARG E CA 1
ATOM 3402 C C . ARG H 3 10 ? 20.366 24.279 23.970 1.00 38.56 712 ARG E C 1
ATOM 3403 O O . ARG H 3 10 ? 20.585 23.830 22.848 1.00 38.68 712 ARG E O 1
ATOM 3408 N N . LYS H 3 11 ? 19.214 24.078 24.603 1.00 37.83 713 LYS E N 1
ATOM 3409 C CA . LYS H 3 11 ? 18.165 23.292 23.971 1.00 38.07 713 LYS E CA 1
ATOM 3410 C C . LYS H 3 11 ? 17.669 24.017 22.725 1.00 38.03 713 LYS E C 1
ATOM 3411 O O . LYS H 3 11 ? 17.326 23.384 21.723 1.00 36.13 713 LYS E O 1
ATOM 3417 N N . ARG H 3 12 ? 17.631 25.344 22.793 1.00 35.73 714 ARG E N 1
ATOM 3418 C CA . ARG H 3 12 ? 17.202 26.148 21.651 1.00 34.12 714 ARG E CA 1
ATOM 3419 C C . ARG H 3 12 ? 18.176 25.884 20.499 1.00 31.03 714 ARG E C 1
ATOM 3420 O O . ARG H 3 12 ? 17.762 25.693 19.375 1.00 30.76 714 ARG E O 1
ATOM 3428 N N . ARG H 3 13 ? 19.473 25.881 20.780 1.00 30.47 715 ARG E N 1
ATOM 3429 C CA . ARG H 3 13 ? 20.448 25.613 19.728 1.00 31.75 715 ARG E CA 1
ATOM 3430 C C . ARG H 3 13 ? 20.290 24.200 19.170 1.00 31.39 715 ARG E C 1
ATOM 3431 O O . ARG H 3 13 ? 20.365 24.010 17.963 1.00 33.36 715 ARG E O 1
ATOM 3439 N N . ASP H 3 14 ? 20.063 23.213 20.038 1.00 32.44 716 ASP E N 1
ATOM 3440 C CA . ASP H 3 14 ? 19.861 21.833 19.578 1.00 33.57 716 ASP E CA 1
ATOM 3441 C C . ASP H 3 14 ? 18.734 21.769 18.547 1.00 33.18 716 ASP E C 1
ATOM 3442 O O . ASP H 3 14 ? 18.876 21.128 17.514 1.00 33.26 716 ASP E O 1
ATOM 3447 N N . HIS H 3 15 ? 17.609 22.425 18.838 1.00 34.49 717 HIS E N 1
ATOM 3448 C CA . HIS H 3 15 ? 16.464 22.436 17.922 1.00 34.81 717 HIS E CA 1
ATOM 3449 C C . HIS H 3 15 ? 16.826 23.032 16.563 1.00 32.17 717 HIS E C 1
ATOM 3450 O O . HIS H 3 15 ? 16.398 22.535 15.516 1.00 32.31 717 HIS E O 1
ATOM 3457 N N . ILE H 3 16 ? 17.593 24.117 16.586 1.00 31.57 718 ILE E N 1
ATOM 3458 C CA . ILE H 3 16 ? 18.010 24.769 15.353 1.00 29.82 718 ILE E CA 1
ATOM 3459 C C . ILE H 3 16 ? 18.965 23.838 14.593 1.00 29.73 718 ILE E C 1
ATOM 3460 O O . ILE H 3 16 ? 18.896 23.723 13.372 1.00 27.17 718 ILE E O 1
ATOM 3465 N N . LYS H 3 17 ? 19.849 23.175 15.328 1.00 31.44 719 LYS E N 1
ATOM 3466 C CA . LYS H 3 17 ? 20.783 22.241 14.720 1.00 34.00 719 LYS E CA 1
ATOM 3467 C C . LYS H 3 17 ? 19.954 21.142 14.043 1.00 35.40 719 LYS E C 1
ATOM 3468 O O . LYS H 3 17 ? 20.205 20.776 12.891 1.00 35.92 719 LYS E O 1
ATOM 3474 N N . ASP H 3 18 ? 18.943 20.646 14.753 1.00 36.75 720 ASP E N 1
ATOM 3475 C CA . ASP H 3 18 ? 18.061 19.595 14.239 1.00 38.34 720 ASP E CA 1
ATOM 3476 C C . ASP H 3 18 ? 17.385 20.009 12.938 1.00 38.08 720 ASP E C 1
ATOM 3477 O O . ASP H 3 18 ? 17.280 19.215 11.994 1.00 35.96 720 ASP E O 1
ATOM 3482 N N . SER H 3 19 ? 16.921 21.254 12.897 1.00 36.05 721 SER E N 1
ATOM 3483 C CA . SER H 3 19 ? 16.230 21.766 11.720 1.00 34.53 721 SER E CA 1
ATOM 3484 C C . SER H 3 19 ? 17.163 21.903 10.540 1.00 32.01 721 SER E C 1
ATOM 3485 O O . SER H 3 19 ? 16.781 21.601 9.414 1.00 30.03 721 SER E O 1
ATOM 3488 N N . PHE H 3 20 ? 18.378 22.382 10.790 1.00 32.32 722 PHE E N 1
ATOM 3489 C CA . PHE H 3 20 ? 19.342 22.522 9.712 1.00 33.00 722 PHE E CA 1
ATOM 3490 C C . PHE H 3 20 ? 19.539 21.171 9.026 1.00 33.94 722 PHE E C 1
ATOM 3491 O O . PHE H 3 20 ? 19.608 21.093 7.801 1.00 35.13 722 PHE E O 1
ATOM 3499 N N . HIS H 3 21 ? 19.621 20.115 9.827 1.00 34.83 723 HIS E N 1
ATOM 3500 C CA . HIS H 3 21 ? 19.820 18.766 9.304 1.00 37.12 723 HIS E CA 1
ATOM 3501 C C . HIS H 3 21 ? 18.602 18.222 8.565 1.00 35.74 723 HIS E C 1
ATOM 3502 O O . HIS H 3 21 ? 18.740 17.488 7.581 1.00 35.89 723 HIS E O 1
ATOM 3509 N N . SER H 3 22 ? 17.412 18.593 9.025 1.00 33.28 724 SER E N 1
ATOM 3510 C CA . SER H 3 22 ? 16.192 18.149 8.375 1.00 33.45 724 SER E CA 1
ATOM 3511 C C . SER H 3 22 ? 16.041 18.892 7.053 1.00 32.27 724 SER E C 1
ATOM 3512 O O . SER H 3 22 ? 15.389 18.405 6.130 1.00 31.11 724 SER E O 1
ATOM 3515 N N . LEU H 3 23 ? 16.639 20.079 6.968 1.00 30.98 725 LEU E N 1
ATOM 3516 C CA . LEU H 3 23 ? 16.580 20.870 5.738 1.00 31.11 725 LEU E CA 1
ATOM 3517 C C . LEU H 3 23 ? 17.625 20.287 4.766 1.00 29.93 725 LEU E C 1
ATOM 3518 O O . LEU H 3 23 ? 17.366 20.123 3.578 1.00 29.85 725 LEU E O 1
ATOM 3523 N N . ARG H 3 24 ? 18.808 19.986 5.286 1.00 31.83 726 ARG E N 1
ATOM 3524 C CA . ARG H 3 24 ? 19.878 19.427 4.471 1.00 34.28 726 ARG E CA 1
ATOM 3525 C C . ARG H 3 24 ? 19.416 18.111 3.847 1.00 36.26 726 ARG E C 1
ATOM 3526 O O . ARG H 3 24 ? 19.620 17.874 2.661 1.00 37.51 726 ARG E O 1
ATOM 3534 N N . ASP H 3 25 ? 18.764 17.271 4.644 1.00 36.74 727 ASP E N 1
ATOM 3535 C CA . ASP H 3 25 ? 18.310 15.994 4.136 1.00 39.59 727 ASP E CA 1
ATOM 3536 C C . ASP H 3 25 ? 17.134 16.056 3.187 1.00 39.20 727 ASP E C 1
ATOM 3537 O O . ASP H 3 25 ? 16.669 15.019 2.725 1.00 41.16 727 ASP E O 1
ATOM 3542 N N . SER H 3 26 ? 16.655 17.257 2.876 1.00 39.24 728 SER E N 1
ATOM 3543 C CA . SER H 3 26 ? 15.533 17.376 1.953 1.00 37.62 728 SER E CA 1
ATOM 3544 C C . SER H 3 26 ? 15.993 17.960 0.621 1.00 35.95 728 SER E C 1
ATOM 3545 O O . SER H 3 26 ? 15.219 18.071 -0.326 1.00 33.22 728 SER E O 1
ATOM 3548 N N . VAL H 3 27 ? 17.265 18.335 0.554 1.00 38.20 729 VAL E N 1
ATOM 3549 C CA . VAL H 3 27 ? 17.823 18.887 -0.672 1.00 39.65 729 VAL E CA 1
ATOM 3550 C C . VAL H 3 27 ? 18.627 17.769 -1.344 1.00 40.84 729 VAL E C 1
ATOM 3551 O O . VAL H 3 27 ? 19.605 17.279 -0.787 1.00 38.95 729 VAL E O 1
ATOM 3555 N N . PRO H 3 28 ? 18.220 17.355 -2.553 1.00 42.49 730 PRO E N 1
ATOM 3556 C CA . PRO H 3 28 ? 18.921 16.283 -3.267 1.00 44.76 730 PRO E CA 1
ATOM 3557 C C . PRO H 3 28 ? 20.439 16.405 -3.271 1.00 47.03 730 PRO E C 1
ATOM 3558 O O . PRO H 3 28 ? 21.140 15.464 -2.902 1.00 47.25 730 PRO E O 1
ATOM 3562 N N . SER H 3 29 ? 20.935 17.569 -3.677 1.00 49.54 731 SER E N 1
ATOM 3563 C CA . SER H 3 29 ? 22.367 17.821 -3.756 1.00 52.17 731 SER E CA 1
ATOM 3564 C C . SER H 3 29 ? 23.112 17.838 -2.424 1.00 54.00 731 SER E C 1
ATOM 3565 O O . SER H 3 29 ? 24.341 17.919 -2.415 1.00 55.30 731 SER E O 1
ATOM 3568 N N . LEU H 3 30 ? 22.388 17.758 -1.310 1.00 55.41 732 LEU E N 1
ATOM 3569 C CA . LEU H 3 30 ? 23.017 17.791 0.014 1.00 57.79 732 LEU E CA 1
ATOM 3570 C C . LEU H 3 30 ? 22.815 16.532 0.861 1.00 59.77 732 LEU E C 1
ATOM 3571 O O . LEU H 3 30 ? 23.721 16.106 1.576 1.00 59.67 732 LEU E O 1
ATOM 3576 N N . GLN H 3 31 ? 21.619 15.957 0.791 1.00 61.96 733 GLN E N 1
ATOM 3577 C CA . GLN H 3 31 ? 21.282 14.767 1.566 1.00 64.58 733 GLN E CA 1
ATOM 3578 C C . GLN H 3 31 ? 22.436 13.779 1.720 1.00 64.96 733 GLN E C 1
ATOM 3579 O O . GLN H 3 31 ? 23.249 13.603 0.808 1.00 64.89 733 GLN E O 1
ATOM 3585 N N . GLY H 3 32 ? 22.498 13.143 2.888 1.00 65.72 734 GLY E N 1
ATOM 3586 C CA . GLY H 3 32 ? 23.542 12.172 3.160 1.00 66.58 734 GLY E CA 1
ATOM 3587 C C . GLY H 3 32 ? 24.872 12.752 3.604 1.00 67.62 734 GLY E C 1
ATOM 3588 O O . GLY H 3 32 ? 25.280 12.579 4.755 1.00 68.25 734 GLY E O 1
ATOM 3589 N N . GLU H 3 33 ? 25.551 13.440 2.690 1.00 67.91 735 GLU E N 1
ATOM 3590 C CA . GLU H 3 33 ? 26.856 14.039 2.964 1.00 67.86 735 GLU E CA 1
ATOM 3591 C C . GLU H 3 33 ? 26.818 15.089 4.074 1.00 67.24 735 GLU E C 1
ATOM 3592 O O . GLU H 3 33 ? 25.784 15.316 4.709 1.00 67.72 735 GLU E O 1
ATOM 3598 N N . LYS H 3 34 ? 27.962 15.721 4.309 1.00 65.48 736 LYS E N 1
ATOM 3599 C CA . LYS H 3 34 ? 28.063 16.767 5.317 1.00 63.28 736 LYS E CA 1
ATOM 3600 C C . LYS H 3 34 ? 28.230 18.096 4.589 1.00 61.06 736 LYS E C 1
ATOM 3601 O O . LYS H 3 34 ? 29.032 18.208 3.653 1.00 61.49 736 LYS E O 1
ATOM 3607 N N . ALA H 3 35 ? 27.463 19.095 5.011 1.00 56.60 737 ALA E N 1
ATOM 3608 C CA . ALA H 3 35 ? 27.523 20.418 4.403 1.00 51.77 737 ALA E CA 1
ATOM 3609 C C . ALA H 3 35 ? 27.410 21.472 5.496 1.00 47.68 737 ALA E C 1
ATOM 3610 O O . ALA H 3 35 ? 26.705 21.267 6.484 1.00 47.17 737 ALA E O 1
ATOM 3612 N N . SER H 3 36 ? 28.112 22.588 5.324 1.00 43.78 738 SER E N 1
ATOM 3613 C CA . SER H 3 36 ? 28.072 23.664 6.312 1.00 41.48 738 SER E CA 1
ATOM 3614 C C . SER H 3 36 ? 26.688 24.312 6.326 1.00 38.41 738 SER E C 1
ATOM 3615 O O . SER H 3 36 ? 25.863 24.048 5.448 1.00 34.37 738 SER E O 1
ATOM 3618 N N . ARG H 3 37 ? 26.428 25.143 7.333 1.00 36.61 739 ARG E N 1
ATOM 3619 C CA . ARG H 3 37 ? 25.130 25.812 7.426 1.00 36.70 739 ARG E CA 1
ATOM 3620 C C . ARG H 3 37 ? 24.963 26.706 6.220 1.00 33.39 739 ARG E C 1
ATOM 3621 O O . ARG H 3 37 ? 23.872 26.831 5.681 1.00 30.60 739 ARG E O 1
ATOM 3629 N N . ALA H 3 38 ? 26.077 27.290 5.789 1.00 34.98 740 ALA E N 1
ATOM 3630 C CA . ALA H 3 38 ? 26.104 28.171 4.634 1.00 35.82 740 ALA E CA 1
ATOM 3631 C C . ALA H 3 38 ? 25.745 27.403 3.361 1.00 37.32 740 ALA E C 1
ATOM 3632 O O . ALA H 3 38 ? 25.027 27.905 2.489 1.00 35.03 740 ALA E O 1
ATOM 3634 N N . GLN H 3 39 ? 26.267 26.186 3.252 1.00 38.75 741 GLN E N 1
ATOM 3635 C CA . GLN H 3 39 ? 26.008 25.344 2.090 1.00 39.33 741 GLN E CA 1
ATOM 3636 C C . GLN H 3 39 ? 24.552 24.916 2.051 1.00 37.34 741 GLN E C 1
ATOM 3637 O O . GLN H 3 39 ? 23.936 24.858 0.985 1.00 38.07 741 GLN E O 1
ATOM 3643 N N . ILE H 3 40 ? 24.011 24.598 3.222 1.00 35.41 742 ILE E N 1
ATOM 3644 C CA . ILE H 3 40 ? 22.625 24.181 3.339 1.00 35.86 742 ILE E CA 1
ATOM 3645 C C . ILE H 3 40 ? 21.670 25.305 2.911 1.00 37.48 742 ILE E C 1
ATOM 3646 O O . ILE H 3 40 ? 20.732 25.078 2.144 1.00 36.92 742 ILE E O 1
ATOM 3651 N N . LEU H 3 41 ? 21.923 26.522 3.384 1.00 37.72 743 LEU E N 1
ATOM 3652 C CA . LEU H 3 41 ? 21.057 27.651 3.045 1.00 36.63 743 LEU E CA 1
ATOM 3653 C C . LEU H 3 41 ? 21.085 27.988 1.561 1.00 37.41 743 LEU E C 1
ATOM 3654 O O . LEU H 3 41 ? 20.033 28.140 0.932 1.00 35.85 743 LEU E O 1
ATOM 3659 N N . ASP H 3 42 ? 22.292 28.087 1.005 1.00 38.82 744 ASP E N 1
ATOM 3660 C CA . ASP H 3 42 ? 22.470 28.407 -0.406 1.00 41.32 744 ASP E CA 1
ATOM 3661 C C . ASP H 3 42 ? 21.948 27.309 -1.327 1.00 40.60 744 ASP E C 1
ATOM 3662 O O . ASP H 3 42 ? 21.305 27.599 -2.334 1.00 41.74 744 ASP E O 1
ATOM 3667 N N . LYS H 3 43 ? 22.204 26.049 -0.986 1.00 40.52 745 LYS E N 1
ATOM 3668 C CA . LYS H 3 43 ? 21.730 24.947 -1.824 1.00 39.29 745 LYS E CA 1
ATOM 3669 C C . LYS H 3 43 ? 20.221 24.740 -1.716 1.00 37.90 745 LYS E C 1
ATOM 3670 O O . LYS H 3 43 ? 19.580 24.305 -2.675 1.00 36.09 745 LYS E O 1
ATOM 3676 N N . ALA H 3 44 ? 19.648 25.027 -0.552 1.00 35.92 746 ALA E N 1
ATOM 3677 C CA . ALA H 3 44 ? 18.202 24.879 -0.399 1.00 36.43 746 ALA E CA 1
ATOM 3678 C C . ALA H 3 44 ? 17.544 25.981 -1.214 1.00 34.45 746 ALA E C 1
ATOM 3679 O O . ALA H 3 44 ? 16.462 25.804 -1.764 1.00 35.94 746 ALA E O 1
ATOM 3681 N N . THR H 3 45 ? 18.206 27.129 -1.273 1.00 35.71 747 THR E N 1
ATOM 3682 C CA . THR H 3 45 ? 17.684 28.260 -2.016 1.00 36.51 747 THR E CA 1
ATOM 3683 C C . THR H 3 45 ? 17.676 27.943 -3.515 1.00 37.22 747 THR E C 1
ATOM 3684 O O . THR H 3 45 ? 16.653 28.113 -4.187 1.00 36.30 747 THR E O 1
ATOM 3688 N N . GLU H 3 46 ? 18.799 27.460 -4.042 1.00 37.18 748 GLU E N 1
ATOM 3689 C CA . GLU H 3 46 ? 18.842 27.140 -5.463 1.00 39.29 748 GLU E CA 1
ATOM 3690 C C . GLU H 3 46 ? 17.943 25.965 -5.812 1.00 38.15 748 GLU E C 1
ATOM 3691 O O . GLU H 3 46 ? 17.423 25.899 -6.928 1.00 38.04 748 GLU E O 1
ATOM 3697 N N . TYR H 3 47 ? 17.731 25.044 -4.873 1.00 36.53 749 TYR E N 1
ATOM 3698 C CA . TYR H 3 47 ? 16.849 23.915 -5.170 1.00 36.51 749 TYR E CA 1
ATOM 3699 C C . TYR H 3 47 ? 15.410 24.412 -5.264 1.00 36.28 749 TYR E C 1
ATOM 3700 O O . TYR H 3 47 ? 14.669 24.010 -6.163 1.00 36.29 749 TYR E O 1
ATOM 3709 N N . ILE H 3 48 ? 15.013 25.288 -4.340 1.00 36.58 750 ILE E N 1
ATOM 3710 C CA . ILE H 3 48 ? 13.645 25.816 -4.360 1.00 36.08 750 ILE E CA 1
ATOM 3711 C C . ILE H 3 48 ? 13.421 26.556 -5.662 1.00 36.74 750 ILE E C 1
ATOM 3712 O O . ILE H 3 48 ? 12.380 26.410 -6.294 1.00 35.73 750 ILE E O 1
ATOM 3717 N N . GLN H 3 49 ? 14.411 27.339 -6.076 1.00 38.53 751 GLN E N 1
ATOM 3718 C CA . GLN H 3 49 ? 14.298 28.083 -7.331 1.00 41.14 751 GLN E CA 1
ATOM 3719 C C . GLN H 3 49 ? 14.241 27.119 -8.516 1.00 41.40 751 GLN E C 1
ATOM 3720 O O . GLN H 3 49 ? 13.469 27.319 -9.454 1.00 42.26 751 GLN E O 1
ATOM 3726 N N . TYR H 3 50 ? 15.076 26.085 -8.479 1.00 43.63 752 TYR E N 1
ATOM 3727 C CA . TYR H 3 50 ? 15.097 25.089 -9.544 1.00 45.20 752 TYR E CA 1
ATOM 3728 C C . TYR H 3 50 ? 13.734 24.412 -9.662 1.00 45.14 752 TYR E C 1
ATOM 3729 O O . TYR H 3 50 ? 13.243 24.179 -10.767 1.00 45.37 752 TYR E O 1
ATOM 3738 N N . MET H 3 51 ? 13.126 24.102 -8.519 1.00 46.08 753 MET E N 1
ATOM 3739 C CA . MET H 3 51 ? 11.823 23.451 -8.492 1.00 47.90 753 MET E CA 1
ATOM 3740 C C . MET H 3 51 ? 10.718 24.370 -8.984 1.00 49.30 753 MET E C 1
ATOM 3741 O O . MET H 3 51 ? 9.747 23.922 -9.599 1.00 48.15 753 MET E O 1
ATOM 3746 N N . ARG H 3 52 ? 10.871 25.661 -8.722 1.00 51.17 754 ARG E N 1
ATOM 3747 C CA . ARG H 3 52 ? 9.872 26.631 -9.144 1.00 54.47 754 ARG E CA 1
ATOM 3748 C C . ARG H 3 52 ? 9.882 26.784 -10.659 1.00 54.89 754 ARG E C 1
ATOM 3749 O O . ARG H 3 52 ? 8.850 27.073 -11.259 1.00 55.65 754 ARG E O 1
ATOM 3757 N N . ARG H 3 53 ? 11.044 26.575 -11.273 1.00 55.95 755 ARG E N 1
ATOM 3758 C CA . ARG H 3 53 ? 11.172 26.673 -12.726 1.00 57.55 755 ARG E CA 1
ATOM 3759 C C . ARG H 3 53 ? 10.760 25.354 -13.381 1.00 57.58 755 ARG E C 1
ATOM 3760 O O . ARG H 3 53 ? 10.223 25.337 -14.490 1.00 56.91 755 ARG E O 1
ATOM 3768 N N . LYS H 3 54 ? 11.021 24.249 -12.690 1.00 57.76 756 LYS E N 1
ATOM 3769 C CA . LYS H 3 54 ? 10.665 22.928 -13.194 1.00 58.69 756 LYS E CA 1
ATOM 3770 C C . LYS H 3 54 ? 9.144 22.811 -13.232 1.00 58.85 756 LYS E C 1
ATOM 3771 O O . LYS H 3 54 ? 8.583 22.196 -14.137 1.00 58.91 756 LYS E O 1
ATOM 3777 N N . ASN H 3 55 ? 8.480 23.414 -12.249 1.00 59.24 757 ASN E N 1
ATOM 3778 C CA . ASN H 3 55 ? 7.021 23.382 -12.187 1.00 59.88 757 ASN E CA 1
ATOM 3779 C C . ASN H 3 55 ? 6.401 24.343 -13.195 1.00 59.73 757 ASN E C 1
ATOM 3780 O O . ASN H 3 55 ? 5.346 24.060 -13.759 1.00 58.54 757 ASN E O 1
ATOM 3785 N N . HIS H 3 56 ? 7.060 25.479 -13.414 1.00 60.72 758 HIS E N 1
ATOM 3786 C CA . HIS H 3 56 ? 6.577 26.475 -14.364 1.00 61.54 758 HIS E CA 1
ATOM 3787 C C . HIS H 3 56 ? 6.611 25.870 -15.756 1.00 61.06 758 HIS E C 1
ATOM 3788 O O . HIS H 3 56 ? 5.689 26.046 -16.547 1.00 61.71 758 HIS E O 1
ATOM 3795 N N . THR H 3 57 ? 7.692 25.159 -16.052 1.00 61.25 759 THR E N 1
ATOM 3796 C CA . THR H 3 57 ? 7.840 24.506 -17.345 1.00 61.50 759 THR E CA 1
ATOM 3797 C C . THR H 3 57 ? 6.683 23.522 -17.522 1.00 61.27 759 THR E C 1
ATOM 3798 O O . THR H 3 57 ? 5.993 23.542 -18.543 1.00 60.00 759 THR E O 1
ATOM 3802 N N . HIS H 3 58 ? 6.466 22.678 -16.513 1.00 60.34 760 HIS E N 1
ATOM 3803 C CA . HIS H 3 58 ? 5.388 21.694 -16.549 1.00 59.99 760 HIS E CA 1
ATOM 3804 C C . HIS H 3 58 ? 4.034 22.352 -16.753 1.00 60.03 760 HIS E C 1
ATOM 3805 O O . HIS H 3 58 ? 3.178 21.821 -17.456 1.00 59.48 760 HIS E O 1
ATOM 3812 N N . GLN H 3 59 ? 3.836 23.507 -16.130 1.00 60.27 761 GLN E N 1
ATOM 3813 C CA . GLN H 3 59 ? 2.573 24.211 -16.273 1.00 61.56 761 GLN E CA 1
ATOM 3814 C C . GLN H 3 59 ? 2.376 24.615 -17.727 1.00 61.91 761 GLN E C 1
ATOM 3815 O O . GLN H 3 59 ? 1.270 24.537 -18.258 1.00 62.30 761 GLN E O 1
ATOM 3821 N N . GLN H 3 60 ? 3.457 25.048 -18.367 1.00 62.60 762 GLN E N 1
ATOM 3822 C CA . GLN H 3 60 ? 3.407 25.447 -19.767 1.00 63.57 762 GLN E CA 1
ATOM 3823 C C . GLN H 3 60 ? 3.128 24.216 -20.626 1.00 63.48 762 GLN E C 1
ATOM 3824 O O . GLN H 3 60 ? 2.497 24.306 -21.678 1.00 62.69 762 GLN E O 1
ATOM 3830 N N . ASP H 3 61 ? 3.612 23.065 -20.170 1.00 63.57 763 ASP E N 1
ATOM 3831 C CA . ASP H 3 61 ? 3.417 21.813 -20.889 1.00 63.81 763 ASP E CA 1
ATOM 3832 C C . ASP H 3 61 ? 1.964 21.378 -20.760 1.00 63.80 763 ASP E C 1
ATOM 3833 O O . ASP H 3 61 ? 1.322 20.999 -21.742 1.00 63.46 763 ASP E O 1
ATOM 3838 N N . ILE H 3 62 ? 1.457 21.441 -19.534 1.00 63.82 764 ILE E N 1
ATOM 3839 C CA . ILE H 3 62 ? 0.086 21.061 -19.242 1.00 64.47 764 ILE E CA 1
ATOM 3840 C C . ILE H 3 62 ? -0.899 21.848 -20.103 1.00 65.21 764 ILE E C 1
ATOM 3841 O O . ILE H 3 62 ? -1.703 21.258 -20.828 1.00 64.98 764 ILE E O 1
ATOM 3846 N N . ASP H 3 63 ? -0.825 23.175 -20.034 1.00 65.62 765 ASP E N 1
ATOM 3847 C CA . ASP H 3 63 ? -1.719 24.027 -20.809 1.00 65.85 765 ASP E CA 1
ATOM 3848 C C . ASP H 3 63 ? -1.512 23.891 -22.312 1.00 65.32 765 ASP E C 1
ATOM 3849 O O . ASP H 3 63 ? -2.412 24.178 -23.098 1.00 65.02 765 ASP E O 1
ATOM 3854 N N . ASP H 3 64 ? -0.323 23.460 -22.714 1.00 65.81 766 ASP E N 1
ATOM 3855 C CA . ASP H 3 64 ? -0.046 23.254 -24.128 1.00 65.90 766 ASP E CA 1
ATOM 3856 C C . ASP H 3 64 ? -0.842 22.018 -24.540 1.00 65.65 766 ASP E C 1
ATOM 3857 O O . ASP H 3 64 ? -1.569 22.034 -25.534 1.00 65.72 766 ASP E O 1
ATOM 3862 N N . LEU H 3 65 ? -0.711 20.954 -23.749 1.00 64.46 767 LEU E N 1
ATOM 3863 C CA . LEU H 3 65 ? -1.402 19.699 -24.017 1.00 63.46 767 LEU E CA 1
ATOM 3864 C C . LEU H 3 65 ? -2.914 19.861 -24.053 1.00 63.35 767 LEU E C 1
ATOM 3865 O O . LEU H 3 65 ? -3.599 19.132 -24.770 1.00 63.50 767 LEU E O 1
ATOM 3870 N N . LYS H 3 66 ? -3.435 20.813 -23.284 1.00 62.82 768 LYS E N 1
ATOM 3871 C CA . LYS H 3 66 ? -4.873 21.056 -23.253 1.00 62.66 768 LYS E CA 1
ATOM 3872 C C . LYS H 3 66 ? -5.359 21.653 -24.566 1.00 62.77 768 LYS E C 1
ATOM 3873 O O . LYS H 3 66 ? -6.441 21.313 -25.043 1.00 62.44 768 LYS E O 1
ATOM 3879 N N . ARG H 3 67 ? -4.562 22.544 -25.149 1.00 63.91 769 ARG E N 1
ATOM 3880 C CA . ARG H 3 67 ? -4.935 23.153 -26.421 1.00 64.63 769 ARG E CA 1
ATOM 3881 C C . ARG H 3 67 ? -5.013 22.047 -27.473 1.00 64.75 769 ARG E C 1
ATOM 3882 O O . ARG H 3 67 ? -6.028 21.891 -28.157 1.00 64.01 769 ARG E O 1
ATOM 3890 N N . GLN H 3 68 ? -3.935 21.273 -27.581 1.00 64.37 770 GLN E N 1
ATOM 3891 C CA . GLN H 3 68 ? -3.865 20.172 -28.532 1.00 64.95 770 GLN E CA 1
ATOM 3892 C C . GLN H 3 68 ? -5.074 19.253 -28.409 1.00 65.16 770 GLN E C 1
ATOM 3893 O O . GLN H 3 68 ? -5.634 18.814 -29.415 1.00 65.46 770 GLN E O 1
ATOM 3899 N N . ASN H 3 69 ? -5.472 18.958 -27.175 1.00 65.22 771 ASN E N 1
ATOM 3900 C CA . ASN H 3 69 ? -6.624 18.093 -26.941 1.00 65.98 771 ASN E CA 1
ATOM 3901 C C . ASN H 3 69 ? -7.945 18.807 -27.225 1.00 67.09 771 ASN E C 1
ATOM 3902 O O . ASN H 3 69 ? -8.899 18.190 -27.701 1.00 66.93 771 ASN E O 1
ATOM 3907 N N . ALA H 3 70 ? -7.997 20.103 -26.927 1.00 68.15 772 ALA E N 1
ATOM 3908 C CA . ALA H 3 70 ? -9.206 20.888 -27.149 1.00 69.59 772 ALA E CA 1
ATOM 3909 C C . ALA H 3 70 ? -9.553 20.947 -28.633 1.00 70.79 772 ALA E C 1
ATOM 3910 O O . ALA H 3 70 ? -10.725 21.000 -29.008 1.00 71.42 772 ALA E O 1
ATOM 3912 N N . LEU H 3 71 ? -8.529 20.938 -29.477 1.00 71.50 773 LEU E N 1
ATOM 3913 C CA . LEU H 3 71 ? -8.739 20.987 -30.916 1.00 73.00 773 LEU E CA 1
ATOM 3914 C C . LEU H 3 71 ? -9.181 19.622 -31.428 1.00 73.54 773 LEU E C 1
ATOM 3915 O O . LEU H 3 71 ? -10.114 19.526 -32.226 1.00 73.79 773 LEU E O 1
ATOM 3920 N N . LEU H 3 72 ? -8.514 18.568 -30.963 1.00 74.29 774 LEU E N 1
ATOM 3921 C CA . LEU H 3 72 ? -8.854 17.209 -31.377 1.00 75.25 774 LEU E CA 1
ATOM 3922 C C . LEU H 3 72 ? -10.312 16.904 -31.066 1.00 75.95 774 LEU E C 1
ATOM 3923 O O . LEU H 3 72 ? -10.962 16.151 -31.790 1.00 76.29 774 LEU E O 1
ATOM 3928 N N . GLU H 3 73 ? -10.822 17.487 -29.987 1.00 77.05 775 GLU E N 1
ATOM 3929 C CA . GLU H 3 73 ? -12.213 17.284 -29.607 1.00 78.49 775 GLU E CA 1
ATOM 3930 C C . GLU H 3 73 ? -13.081 18.059 -30.591 1.00 79.22 775 GLU E C 1
ATOM 3931 O O . GLU H 3 73 ? -14.018 17.510 -31.174 1.00 79.38 775 GLU E O 1
ATOM 3937 N N . GLN H 3 74 ? -12.753 19.337 -30.770 1.00 79.67 776 GLN E N 1
ATOM 3938 C CA . GLN H 3 74 ? -13.479 20.213 -31.685 1.00 80.04 776 GLN E CA 1
ATOM 3939 C C . GLN H 3 74 ? -13.658 19.524 -33.038 1.00 80.05 776 GLN E C 1
ATOM 3940 O O . GLN H 3 74 ? -14.672 19.705 -33.712 1.00 80.07 776 GLN E O 1
ATOM 3946 N N . GLN H 3 75 ? -12.665 18.735 -33.432 1.00 79.89 777 GLN E N 1
ATOM 3947 C CA . GLN H 3 75 ? -12.733 18.018 -34.697 1.00 79.71 777 GLN E CA 1
ATOM 3948 C C . GLN H 3 75 ? -13.692 16.839 -34.577 1.00 79.43 777 GLN E C 1
ATOM 3949 O O . GLN H 3 75 ? -14.598 16.681 -35.395 1.00 79.50 777 GLN E O 1
ATOM 3955 N N . VAL H 3 76 ? -13.490 16.017 -33.550 1.00 78.86 778 VAL E N 1
ATOM 3956 C CA . VAL H 3 76 ? -14.339 14.852 -33.325 1.00 78.51 778 VAL E CA 1
ATOM 3957 C C . VAL H 3 76 ? -15.809 15.259 -33.292 1.00 78.28 778 VAL E C 1
ATOM 3958 O O . VAL H 3 76 ? -16.514 14.903 -34.260 1.00 77.91 778 VAL E O 1
#

Nearest PDB structures (foldseek):
  1nlw-assembly1_B  TM=1.013E+00  e=1.194E-10  Homo sapiens
  5eyo-assembly2_C  TM=9.757E-01  e=1.011E-09  Homo sapiens
  6g6k-assembly2_D  TM=9.716E-01  e=1.788E-09  Homo sapiens
  8ott-assembly1_N  TM=9.473E-01  e=2.063E-06  Homo sapiens
  1nlw-assembly2_D  TM=1.013E+00  e=9.612E-11  Homo sapiens

CATH classification: 4.10.280.10